Protein AF-A0AA96Z946-F1 (afdb_monomer)

Foldseek 3Di:
DKFWQDKFFDAQLATDDDPHPCRVVQRVVSVLLCQLFDVVLCNFAETMETEMADDEDDDAWAWDAPDLLLRHIYTYGHPNQQDCPDPDLVSLVSNLLRSLLRVLLSQQQHNQFFGRDPDDDDDAPDADADPSHGTDCPGPLRVQCVVQCHDPNVVQLVCLCVPQVPDPVSSLVSLLVSCVVQVLRAPDSQLSSDSSSRLSNLLSCLLPDDQDPDRPGNSSVSVVSCVVPVVSVVRSVSSCVSSVVSND

Solvent-accessible surface area (backbone atoms only — not comparable to full-atom values): 13508 Å² total; per-residue (Å²): 109,79,43,77,74,48,76,36,44,38,54,92,77,36,73,49,77,68,96,56,96,52,43,65,61,53,42,53,54,49,50,51,55,54,62,35,46,64,53,71,59,48,42,65,28,44,38,31,43,32,39,30,34,56,62,74,85,86,68,52,56,43,43,43,69,74,46,68,59,29,60,37,25,32,42,38,37,13,65,66,46,42,33,90,81,54,87,48,59,66,47,21,45,50,24,51,48,50,55,44,32,31,50,28,42,52,72,43,50,25,47,86,19,22,40,65,63,88,78,88,76,72,59,92,94,56,64,46,68,53,96,71,20,35,29,36,83,86,13,64,49,28,50,47,44,68,73,75,32,63,65,74,58,42,54,51,50,54,48,43,58,74,76,37,47,89,42,70,71,53,28,52,55,53,28,46,50,53,25,68,79,37,59,51,57,40,86,45,58,67,27,43,72,35,76,68,42,28,54,17,53,24,46,34,45,39,48,76,46,79,86,67,90,76,60,86,37,54,27,45,45,49,34,53,56,52,72,80,38,69,68,54,49,50,48,32,54,49,32,49,64,58,44,40,88,53,79,109

pLDDT: mean 95.35, std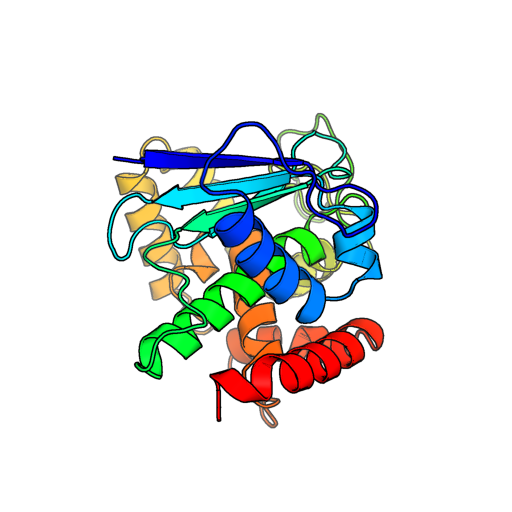 4.89, range [62.0, 98.88]

Radius of gyration: 18.12 Å; Cα contacts (8 Å, |Δi|>4): 392; chains: 1; bounding box: 41×41×50 Å

Nearest PDB structures (foldseek):
  2m5b-assembly1_A  TM=2.442E-01  e=4.520E+00  Homo sapiens

Structure (mmCIF, N/CA/C/O backbone):
data_AF-A0AA96Z946-F1
#
_entry.id   AF-A0AA96Z946-F1
#
loop_
_atom_site.group_PDB
_atom_site.id
_atom_site.type_symbol
_atom_site.label_atom_id
_atom_site.label_alt_id
_atom_site.label_comp_id
_atom_site.label_asym_id
_atom_site.label_entity_id
_atom_site.label_seq_id
_atom_site.pdbx_PDB_ins_code
_atom_site.Cartn_x
_atom_site.Cartn_y
_atom_site.Cartn_z
_atom_site.occupancy
_atom_site.B_iso_or_equiv
_atom_site.auth_seq_id
_atom_site.auth_comp_id
_atom_site.auth_asym_id
_atom_site.auth_atom_id
_atom_site.pdbx_PDB_model_num
ATOM 1 N N . MET A 1 1 ? 18.437 12.722 -2.804 1.00 62.00 1 MET A N 1
ATOM 2 C CA . MET A 1 1 ? 17.820 13.658 -3.785 1.00 62.00 1 MET A CA 1
ATOM 3 C C . MET A 1 1 ? 17.261 12.829 -4.918 1.00 62.00 1 MET A C 1
ATOM 5 O O . MET A 1 1 ? 18.037 12.224 -5.652 1.00 62.00 1 MET A O 1
ATOM 9 N N . ASP A 1 2 ? 15.940 12.822 -5.053 1.00 78.75 2 ASP A N 1
ATOM 10 C CA . ASP A 1 2 ? 15.210 11.994 -6.008 1.00 78.75 2 ASP A CA 1
ATOM 11 C C . ASP A 1 2 ? 15.659 12.242 -7.446 1.00 78.75 2 ASP A C 1
ATOM 13 O O . ASP A 1 2 ? 15.471 13.314 -8.034 1.00 78.75 2 ASP A O 1
ATOM 17 N N . LYS A 1 3 ? 16.215 11.203 -8.059 1.00 90.12 3 LYS A N 1
ATOM 18 C CA . LYS A 1 3 ? 16.582 11.184 -9.464 1.00 90.12 3 LYS A CA 1
ATOM 19 C C . LYS A 1 3 ? 15.580 10.354 -10.246 1.00 90.12 3 LYS A C 1
ATOM 21 O O . LYS A 1 3 ? 15.587 9.125 -10.232 1.00 90.12 3 LYS A O 1
ATOM 26 N N . ARG A 1 4 ? 14.760 11.032 -11.042 1.00 93.81 4 ARG A N 1
ATOM 27 C CA . ARG A 1 4 ? 13.873 10.368 -12.000 1.00 93.81 4 ARG A CA 1
ATOM 28 C C . ARG A 1 4 ? 14.688 9.695 -13.111 1.00 93.81 4 ARG A C 1
ATOM 30 O O . ARG A 1 4 ? 15.412 10.361 -13.848 1.00 93.81 4 ARG A O 1
ATOM 37 N N . VAL A 1 5 ? 14.523 8.383 -13.266 1.00 95.12 5 VAL A N 1
ATOM 38 C CA . VAL A 1 5 ? 15.115 7.583 -14.352 1.00 95.12 5 VAL A CA 1
ATOM 39 C C . VAL A 1 5 ? 14.260 7.680 -15.617 1.00 95.12 5 VAL A C 1
ATOM 41 O O . VAL A 1 5 ? 14.790 7.807 -16.720 1.00 95.12 5 VAL A O 1
ATOM 44 N N . GLY A 1 6 ? 12.933 7.645 -15.478 1.00 97.19 6 GLY A N 1
ATOM 45 C CA . GLY A 1 6 ? 12.019 7.835 -16.601 1.00 97.19 6 GLY A CA 1
ATOM 46 C C . GLY A 1 6 ? 10.554 7.602 -16.250 1.00 97.19 6 GLY A C 1
ATOM 47 O O . GLY A 1 6 ? 10.218 7.216 -15.134 1.00 97.19 6 GLY A O 1
ATOM 48 N N . VAL A 1 7 ? 9.684 7.862 -17.227 1.00 98.00 7 VAL A N 1
ATOM 49 C CA . VAL A 1 7 ? 8.226 7.745 -17.105 1.00 98.00 7 VAL A CA 1
ATOM 50 C C . VAL A 1 7 ? 7.675 7.086 -18.362 1.00 98.00 7 VAL A C 1
ATOM 52 O O . VAL A 1 7 ? 8.000 7.520 -19.468 1.00 98.00 7 VAL A O 1
ATOM 55 N N . TRP A 1 8 ? 6.810 6.088 -18.207 1.00 98.62 8 TRP A N 1
ATOM 56 C CA . TRP A 1 8 ? 6.198 5.360 -19.319 1.00 98.62 8 TRP A CA 1
ATOM 57 C C . TRP A 1 8 ? 4.702 5.197 -19.118 1.00 98.62 8 TRP A C 1
ATOM 59 O O . TRP A 1 8 ? 4.230 5.024 -17.996 1.00 98.62 8 TRP A O 1
ATOM 69 N N . GLN A 1 9 ? 3.955 5.251 -20.218 1.00 98.56 9 GLN A N 1
ATOM 70 C CA . GLN A 1 9 ? 2.517 5.000 -20.205 1.00 98.56 9 GLN A CA 1
ATOM 71 C C . GLN A 1 9 ? 2.251 3.497 -20.242 1.00 98.56 9 GLN A C 1
ATOM 73 O O . GLN A 1 9 ? 2.961 2.759 -20.921 1.00 98.56 9 GLN A O 1
ATOM 78 N N . ILE A 1 10 ? 1.195 3.073 -19.558 1.00 98.44 10 ILE A N 1
ATOM 79 C CA . ILE A 1 10 ? 0.652 1.720 -19.612 1.00 98.44 10 ILE A CA 1
ATOM 80 C C . ILE A 1 10 ? -0.699 1.772 -20.325 1.00 98.44 10 ILE A C 1
ATOM 82 O O . ILE A 1 10 ? -1.581 2.554 -19.954 1.00 98.44 10 ILE A O 1
ATOM 86 N N . ARG A 1 11 ? -0.883 0.924 -21.337 1.00 97.00 11 ARG A N 1
ATOM 87 C CA . ARG A 1 11 ? -2.140 0.778 -22.075 1.00 97.00 11 ARG A CA 1
ATOM 88 C C . ARG A 1 11 ? -2.438 -0.701 -22.273 1.00 97.00 11 ARG A C 1
ATOM 90 O O . ARG A 1 11 ? -1.593 -1.431 -22.765 1.00 97.00 11 ARG A O 1
ATOM 97 N N . ASN A 1 12 ? -3.645 -1.127 -21.901 1.00 93.25 12 ASN A N 1
ATOM 98 C CA . ASN A 1 12 ? -4.111 -2.511 -22.064 1.00 93.25 12 ASN A CA 1
ATOM 99 C C . ASN A 1 12 ? -3.149 -3.567 -21.479 1.00 93.25 12 ASN A C 1
ATOM 101 O O . ASN A 1 12 ? -2.949 -4.616 -22.076 1.00 93.25 12 ASN A O 1
ATOM 105 N N . GLY A 1 13 ? -2.537 -3.278 -20.325 1.00 94.25 13 GLY A N 1
ATOM 106 C CA . GLY A 1 13 ? -1.589 -4.195 -19.683 1.00 94.25 13 GLY A CA 1
ATOM 107 C C . GLY A 1 13 ? -0.166 -4.145 -20.251 1.00 94.25 13 GLY A C 1
ATOM 108 O O . GLY A 1 13 ? 0.705 -4.854 -19.758 1.00 94.25 13 GLY A O 1
ATOM 109 N N . GLU A 1 14 ? 0.111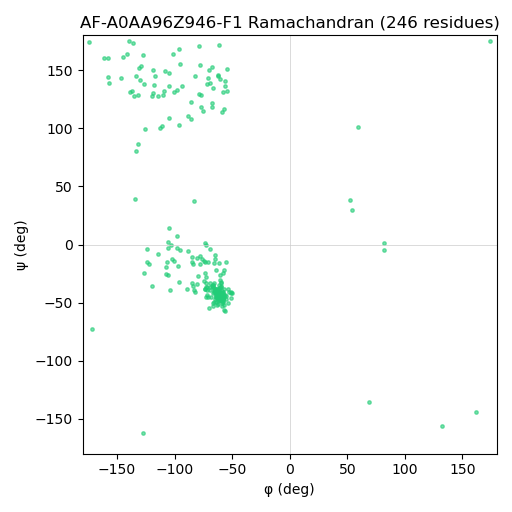 -3.284 -21.232 1.00 97.44 14 GLU A N 1
ATOM 110 C CA . GLU A 1 14 ? 1.420 -3.178 -21.879 1.00 97.44 14 GLU A CA 1
ATOM 111 C C . GLU A 1 14 ? 2.064 -1.808 -21.671 1.00 97.44 14 GLU A C 1
ATOM 113 O O . GLU A 1 14 ? 1.395 -0.772 -21.651 1.00 97.44 14 GLU A O 1
ATOM 118 N N . LEU A 1 15 ? 3.391 -1.806 -21.546 1.00 98.31 15 LEU A N 1
ATOM 119 C CA . LEU A 1 15 ? 4.183 -0.586 -21.490 1.00 98.31 15 LEU A CA 1
ATOM 120 C C . LEU A 1 15 ? 4.386 -0.009 -22.893 1.00 98.31 15 LEU A C 1
ATOM 122 O O . LEU A 1 15 ? 4.870 -0.685 -23.800 1.00 98.31 15 LEU A O 1
ATOM 126 N N . ILE A 1 16 ? 4.092 1.279 -23.052 1.00 98.38 16 ILE A N 1
ATOM 127 C CA . ILE A 1 16 ? 4.323 2.018 -24.292 1.00 98.38 16 ILE A CA 1
ATOM 128 C C . ILE A 1 16 ? 5.741 2.589 -24.282 1.00 98.38 16 ILE A C 1
ATOM 130 O O . ILE A 1 16 ? 6.058 3.506 -23.516 1.00 98.38 16 ILE A O 1
ATOM 134 N N . LYS A 1 17 ? 6.600 2.038 -25.148 1.00 97.50 17 LYS A N 1
ATOM 135 C CA . LYS A 1 17 ? 7.978 2.512 -25.334 1.00 97.50 17 LYS A CA 1
ATOM 136 C C . LYS A 1 17 ? 7.984 3.971 -25.800 1.00 97.50 17 LYS A C 1
ATOM 138 O O . LYS A 1 17 ? 7.152 4.386 -26.603 1.00 97.50 17 LYS A O 1
ATOM 143 N N . ASN A 1 18 ? 8.945 4.746 -25.307 1.00 97.06 18 ASN A N 1
ATOM 144 C CA . ASN A 1 18 ? 9.165 6.135 -25.713 1.00 97.06 18 ASN A CA 1
ATOM 145 C C . ASN A 1 18 ? 10.635 6.346 -26.123 1.00 97.06 18 ASN A C 1
ATOM 147 O O . ASN A 1 18 ? 11.348 5.384 -26.399 1.00 97.06 18 ASN A O 1
ATOM 151 N N . ARG A 1 19 ? 11.109 7.596 -26.182 1.00 96.50 19 ARG A N 1
ATOM 152 C CA . ARG A 1 19 ? 12.492 7.918 -26.585 1.00 96.50 19 ARG A CA 1
ATOM 153 C C . ARG A 1 19 ? 13.562 7.566 -25.532 1.00 96.50 19 ARG A C 1
ATOM 155 O O . ARG A 1 19 ? 14.738 7.805 -25.774 1.00 96.50 19 ARG A O 1
ATOM 162 N N . SER A 1 20 ? 13.183 7.029 -24.370 1.00 95.94 20 SER A N 1
ATOM 163 C CA . SER A 1 20 ? 14.117 6.666 -23.301 1.00 95.94 20 SER A CA 1
ATOM 164 C C . SER A 1 20 ? 14.952 5.434 -23.655 1.00 95.94 20 SER A C 1
ATOM 166 O O . SER A 1 20 ? 14.429 4.412 -24.095 1.00 95.94 20 SER A O 1
ATOM 168 N N . ASN A 1 21 ? 16.247 5.474 -23.341 1.00 96.38 21 ASN A N 1
ATOM 169 C CA . ASN A 1 21 ? 17.130 4.304 -23.410 1.00 96.38 21 ASN A CA 1
ATOM 170 C C . ASN A 1 21 ? 16.893 3.292 -22.267 1.00 96.38 21 ASN A C 1
ATOM 172 O O . ASN A 1 21 ? 17.583 2.278 -22.193 1.00 96.38 21 ASN A O 1
ATOM 176 N N . LYS A 1 22 ? 15.934 3.552 -21.368 1.00 97.75 22 LYS A N 1
ATOM 177 C CA . LYS A 1 22 ? 15.546 2.665 -20.257 1.00 97.75 22 LYS A CA 1
ATOM 178 C C . LYS A 1 22 ? 14.222 1.931 -20.494 1.00 97.75 22 LYS A C 1
ATOM 180 O O . LYS A 1 22 ? 13.683 1.355 -19.557 1.00 97.75 22 LYS A O 1
ATOM 185 N N . ASN A 1 23 ? 13.711 1.923 -21.730 1.00 97.88 23 ASN A N 1
ATOM 186 C CA . ASN A 1 23 ? 12.465 1.231 -22.088 1.00 97.88 23 ASN A CA 1
ATOM 187 C C . ASN A 1 23 ? 12.437 -0.235 -21.631 1.00 97.88 23 ASN A C 1
ATOM 189 O O . ASN A 1 23 ? 11.434 -0.674 -21.079 1.00 97.88 23 ASN A O 1
ATOM 193 N N . ASP A 1 24 ? 13.517 -0.987 -21.852 1.00 97.75 24 ASP A N 1
ATOM 194 C CA . ASP A 1 24 ? 13.536 -2.413 -21.508 1.00 97.75 24 ASP A CA 1
ATOM 195 C C . ASP A 1 24 ? 13.596 -2.631 -19.992 1.00 97.75 24 ASP A C 1
ATOM 197 O O . ASP A 1 24 ? 12.883 -3.484 -19.476 1.00 97.75 24 ASP A O 1
ATOM 201 N N . LEU A 1 25 ? 14.330 -1.785 -19.258 1.00 97.12 25 LEU A N 1
ATOM 202 C CA . LEU A 1 25 ? 14.334 -1.807 -17.792 1.00 97.12 25 LEU A CA 1
ATOM 203 C C . LEU A 1 25 ? 12.933 -1.538 -17.223 1.00 97.12 25 LEU A C 1
ATOM 205 O O . LEU A 1 25 ? 12.458 -2.280 -16.370 1.00 97.12 25 LEU A O 1
ATOM 209 N N . ALA A 1 26 ? 12.251 -0.501 -17.713 1.00 97.94 26 ALA A N 1
ATOM 210 C CA . ALA A 1 26 ? 10.888 -0.188 -17.288 1.00 97.94 26 ALA A CA 1
ATOM 211 C C . ALA A 1 26 ? 9.906 -1.311 -17.628 1.00 97.94 26 ALA A C 1
ATOM 213 O O . ALA A 1 26 ? 9.029 -1.636 -16.829 1.00 97.94 26 ALA A O 1
ATOM 214 N N . ASN A 1 27 ? 10.072 -1.930 -18.797 1.00 98.12 27 ASN A N 1
ATOM 215 C CA . ASN A 1 27 ? 9.245 -3.050 -19.220 1.00 98.12 27 ASN A CA 1
ATOM 216 C C . ASN A 1 27 ? 9.478 -4.299 -18.361 1.00 98.12 27 ASN A C 1
ATOM 218 O O . ASN A 1 27 ? 8.518 -5.008 -18.084 1.00 98.12 27 ASN A O 1
ATOM 222 N N . ASP A 1 28 ? 10.706 -4.552 -17.905 1.00 97.19 28 ASP A N 1
ATOM 223 C CA . ASP A 1 28 ? 11.009 -5.651 -16.982 1.00 97.19 28 ASP A CA 1
ATOM 224 C C . ASP A 1 28 ? 10.270 -5.474 -15.646 1.00 97.19 28 ASP A C 1
ATOM 226 O O . ASP A 1 28 ? 9.585 -6.396 -15.199 1.00 97.19 28 ASP A O 1
ATOM 230 N N . TYR A 1 29 ? 10.339 -4.281 -15.042 1.00 98.06 29 TYR A N 1
ATOM 231 C CA . TYR A 1 29 ? 9.595 -3.978 -13.812 1.00 98.06 29 TYR A CA 1
ATOM 232 C C . TYR A 1 29 ? 8.086 -4.087 -14.012 1.00 98.06 29 TYR A C 1
ATOM 234 O O . TYR A 1 29 ? 7.403 -4.736 -13.219 1.00 98.06 29 TYR A O 1
ATOM 242 N N . TRP A 1 30 ? 7.563 -3.490 -15.088 1.00 98.31 30 TRP A N 1
ATOM 243 C CA . TRP A 1 30 ? 6.135 -3.539 -15.380 1.00 98.31 30 TRP A CA 1
ATOM 244 C C . TRP A 1 30 ? 5.648 -4.973 -15.591 1.00 98.31 30 TRP A C 1
ATOM 246 O O . TRP A 1 30 ? 4.646 -5.363 -15.000 1.00 98.31 30 TRP A O 1
ATOM 256 N N . LYS A 1 31 ? 6.358 -5.781 -16.387 1.00 98.00 31 LYS A N 1
ATOM 257 C CA . LYS A 1 31 ? 5.980 -7.176 -16.640 1.00 98.00 31 LYS A CA 1
ATOM 258 C C . LYS A 1 31 ? 5.972 -8.005 -15.367 1.00 98.00 31 LYS A C 1
ATOM 260 O O . LYS A 1 31 ? 5.066 -8.816 -15.198 1.00 98.00 31 LYS A O 1
ATOM 265 N N . GLU A 1 32 ? 6.944 -7.818 -14.476 1.00 97.75 32 GLU A N 1
ATOM 266 C CA . GLU A 1 32 ? 6.952 -8.546 -13.207 1.00 97.75 32 GLU A CA 1
ATOM 267 C C . GLU A 1 32 ? 5.813 -8.097 -12.288 1.00 97.75 32 GLU A C 1
ATOM 269 O O . GLU A 1 32 ? 5.075 -8.950 -11.799 1.00 97.75 32 GLU A O 1
ATOM 274 N N . PHE A 1 33 ? 5.575 -6.791 -12.134 1.00 98.44 33 PHE A N 1
ATOM 275 C CA . PHE A 1 33 ? 4.431 -6.287 -11.367 1.00 98.44 33 PHE A CA 1
ATOM 276 C C . PHE A 1 33 ? 3.098 -6.806 -11.939 1.00 98.44 33 PHE A C 1
ATOM 278 O O . PHE A 1 33 ? 2.284 -7.395 -11.227 1.00 98.44 33 PHE A O 1
ATOM 285 N N . TYR A 1 34 ? 2.901 -6.675 -13.253 1.00 98.38 34 TYR A N 1
ATOM 286 C CA . TYR A 1 34 ? 1.704 -7.126 -13.964 1.00 98.38 34 TYR A CA 1
ATOM 287 C C . TYR A 1 34 ? 1.472 -8.638 -13.863 1.00 98.38 34 TYR A C 1
ATOM 289 O O . TYR A 1 34 ? 0.331 -9.092 -13.805 1.00 98.38 34 TYR A O 1
ATOM 297 N N . ARG A 1 35 ? 2.549 -9.431 -13.833 1.00 97.88 35 ARG A N 1
ATOM 298 C CA . ARG A 1 35 ? 2.488 -10.884 -13.647 1.00 97.88 35 ARG A CA 1
ATOM 299 C C . ARG A 1 35 ? 2.148 -11.261 -12.209 1.00 97.88 35 ARG A C 1
ATOM 301 O O . ARG A 1 35 ? 1.455 -12.251 -12.006 1.00 97.88 35 ARG A O 1
ATOM 308 N N . ILE A 1 36 ? 2.674 -10.542 -11.217 1.00 98.50 36 ILE A N 1
ATOM 309 C CA . ILE A 1 36 ? 2.495 -10.873 -9.797 1.00 98.50 36 ILE A CA 1
ATOM 310 C C . ILE A 1 36 ? 1.061 -10.591 -9.338 1.00 98.50 36 ILE A C 1
ATOM 312 O O . ILE A 1 36 ? 0.481 -11.434 -8.647 1.00 98.50 36 ILE A O 1
ATOM 316 N N . PHE A 1 37 ? 0.488 -9.456 -9.744 1.00 98.69 37 PHE A N 1
ATOM 317 C CA . PHE A 1 37 ? -0.784 -8.940 -9.229 1.00 98.69 37 PHE A CA 1
ATOM 318 C C . PHE A 1 37 ? -1.987 -9.182 -10.158 1.00 98.69 37 PHE A C 1
ATOM 320 O O . PHE A 1 37 ? -1.808 -9.493 -11.335 1.00 98.69 37 PHE A O 1
ATOM 327 N N . PRO A 1 38 ? -3.234 -9.050 -9.656 1.00 98.19 38 PRO A N 1
ATOM 328 C CA . PRO A 1 38 ? -4.439 -9.310 -10.441 1.00 98.19 38 PRO A CA 1
ATOM 329 C C . PRO A 1 38 ? -4.518 -8.415 -11.676 1.00 98.19 38 PRO A C 1
ATOM 331 O O . PRO A 1 38 ? -4.686 -7.198 -11.569 1.00 98.19 38 PRO A O 1
ATOM 334 N N . GLN A 1 39 ? -4.434 -9.034 -12.854 1.00 97.56 39 GLN A N 1
ATOM 335 C CA . GLN A 1 39 ? -4.414 -8.328 -14.137 1.00 97.56 39 GLN A CA 1
ATOM 336 C C . GLN A 1 39 ? -5.673 -7.495 -14.374 1.00 97.56 39 GLN A C 1
ATOM 338 O O . GLN A 1 39 ? -5.593 -6.448 -15.014 1.00 97.56 39 GLN A O 1
ATOM 343 N N . GLU A 1 40 ? -6.820 -7.915 -13.830 1.00 96.56 40 GLU A N 1
ATOM 344 C CA . GLU A 1 40 ? -8.053 -7.128 -13.865 1.00 96.56 40 GLU A CA 1
ATOM 345 C C . GLU A 1 40 ? -7.836 -5.746 -13.233 1.00 96.56 40 GLU A C 1
ATOM 347 O O . GLU A 1 40 ? -8.101 -4.730 -13.870 1.00 96.56 40 GLU A O 1
ATOM 352 N N . LEU A 1 41 ? -7.290 -5.689 -12.014 1.00 97.69 41 LEU A N 1
ATOM 353 C CA . LEU A 1 41 ? -7.068 -4.433 -11.296 1.00 97.69 41 LEU A CA 1
ATOM 354 C C . LEU A 1 41 ? -5.934 -3.617 -11.920 1.00 97.69 41 LEU A C 1
ATOM 356 O O . LEU A 1 41 ? -6.096 -2.417 -12.152 1.00 97.69 41 LEU A O 1
ATOM 360 N N . THR A 1 42 ? -4.806 -4.253 -12.243 1.00 97.88 42 THR A N 1
ATOM 361 C CA . THR A 1 42 ? -3.649 -3.539 -12.797 1.00 97.88 42 THR A CA 1
ATOM 362 C C . THR A 1 42 ? -3.948 -2.972 -14.186 1.00 97.88 42 THR A C 1
ATOM 364 O O . THR A 1 42 ? -3.668 -1.800 -14.430 1.00 97.88 42 THR A O 1
ATOM 367 N N . THR A 1 43 ? -4.624 -3.724 -15.065 1.00 97.62 43 THR A N 1
ATOM 368 C CA . THR A 1 43 ? -5.082 -3.225 -16.378 1.00 97.62 43 THR A CA 1
ATOM 369 C C . THR A 1 43 ? -6.128 -2.127 -16.217 1.00 97.62 43 THR A C 1
ATOM 371 O O . THR A 1 43 ? -6.106 -1.118 -16.930 1.00 97.62 43 THR A O 1
ATOM 374 N N . ARG A 1 44 ? -7.058 -2.289 -15.271 1.00 97.50 44 ARG A N 1
ATOM 375 C CA . ARG A 1 44 ? -8.154 -1.340 -15.072 1.00 97.50 44 ARG A CA 1
ATOM 376 C C . ARG A 1 44 ? -7.689 -0.002 -14.525 1.00 97.50 44 ARG A C 1
ATOM 378 O O . ARG A 1 44 ? -8.285 0.998 -14.917 1.00 97.50 44 ARG A O 1
ATOM 385 N N . PHE A 1 45 ? -6.652 0.048 -13.693 1.00 98.19 45 PHE A N 1
ATOM 386 C CA . PHE A 1 45 ? -6.306 1.267 -12.956 1.00 98.19 45 PHE A CA 1
ATOM 387 C C . PHE A 1 45 ? -4.914 1.826 -13.236 1.00 98.19 45 PHE A C 1
ATOM 389 O O . PHE A 1 45 ? -4.770 3.048 -13.283 1.00 98.19 45 PHE A O 1
ATOM 396 N N . VAL A 1 46 ? -3.896 0.997 -13.467 1.00 98.50 46 VAL A N 1
ATOM 397 C CA . VAL A 1 46 ? -2.530 1.504 -13.656 1.00 98.50 46 VAL A CA 1
ATOM 398 C C . VAL A 1 46 ? -2.391 2.093 -15.059 1.00 98.50 46 VAL A C 1
ATOM 400 O O . VAL A 1 46 ? -2.783 1.489 -16.061 1.00 98.50 46 VAL A O 1
ATOM 403 N N . ARG A 1 47 ? -1.894 3.327 -15.136 1.00 98.50 47 ARG A N 1
ATOM 404 C CA . ARG A 1 47 ? -1.718 4.083 -16.389 1.00 98.50 47 ARG A CA 1
ATOM 405 C C . ARG A 1 47 ? -0.292 4.517 -16.630 1.00 98.50 47 ARG A C 1
ATOM 407 O O . ARG A 1 47 ? 0.043 4.882 -17.752 1.00 98.50 47 ARG A O 1
ATOM 414 N N . ARG A 1 48 ? 0.543 4.497 -15.599 1.00 98.00 48 ARG A N 1
ATOM 415 C CA . ARG A 1 48 ? 1.905 5.000 -15.677 1.00 98.00 48 ARG A CA 1
ATOM 416 C C . ARG A 1 48 ? 2.810 4.174 -14.784 1.00 98.00 48 ARG A C 1
ATOM 418 O O . ARG A 1 48 ? 2.394 3.783 -13.696 1.00 98.00 48 ARG A O 1
ATOM 425 N N . ILE A 1 49 ? 4.031 3.953 -15.246 1.00 98.44 49 ILE A N 1
ATOM 426 C CA . ILE A 1 49 ? 5.137 3.524 -14.397 1.00 98.44 49 ILE A CA 1
ATOM 427 C C . ILE A 1 49 ? 6.223 4.598 -14.418 1.00 98.44 49 ILE A C 1
ATOM 429 O O . ILE A 1 49 ? 6.531 5.166 -15.473 1.00 98.44 49 ILE A O 1
ATOM 433 N N . VAL A 1 50 ? 6.781 4.888 -13.252 1.00 98.00 50 VAL A N 1
ATOM 434 C CA . VAL A 1 50 ? 7.933 5.762 -13.057 1.00 98.00 50 VAL A CA 1
ATOM 435 C C . VAL A 1 50 ? 9.037 4.942 -12.435 1.00 98.00 50 VAL A C 1
ATOM 437 O O . VAL A 1 50 ? 8.830 4.257 -11.440 1.00 98.00 50 VAL A O 1
ATOM 440 N N . LEU A 1 51 ? 10.218 5.037 -13.031 1.00 97.44 51 LEU A N 1
ATOM 441 C CA . LEU A 1 51 ? 11.433 4.572 -12.390 1.00 97.44 51 LEU A CA 1
ATOM 442 C C . LEU A 1 51 ? 12.151 5.792 -11.829 1.00 97.44 51 LEU A C 1
ATOM 444 O O . LEU A 1 51 ? 12.336 6.793 -12.536 1.00 97.44 51 LEU A O 1
ATOM 448 N N . MET A 1 52 ? 12.548 5.707 -10.574 1.00 95.38 52 MET A N 1
ATOM 449 C CA . MET A 1 52 ? 13.287 6.742 -9.865 1.00 95.38 52 MET A CA 1
ATOM 450 C C . MET A 1 52 ? 14.364 6.093 -8.996 1.00 95.38 52 MET A C 1
ATOM 452 O O . MET A 1 52 ? 14.518 4.871 -9.017 1.00 95.38 52 MET A O 1
ATOM 456 N N . THR A 1 53 ? 15.182 6.918 -8.357 1.00 93.44 53 THR A N 1
ATOM 457 C CA . THR A 1 53 ? 16.004 6.493 -7.230 1.00 93.44 53 THR A CA 1
ATOM 458 C C . THR A 1 53 ? 16.373 7.687 -6.364 1.00 93.44 53 THR A C 1
ATOM 460 O O . THR A 1 53 ? 16.688 8.744 -6.920 1.00 93.44 53 THR A O 1
ATOM 463 N N . ASP A 1 54 ? 16.351 7.553 -5.048 1.00 89.19 54 ASP A N 1
ATOM 464 C CA . ASP A 1 54 ? 16.866 8.559 -4.106 1.00 89.19 54 ASP A CA 1
ATOM 465 C C . ASP A 1 54 ? 18.178 8.131 -3.428 1.00 89.19 54 ASP A C 1
ATOM 467 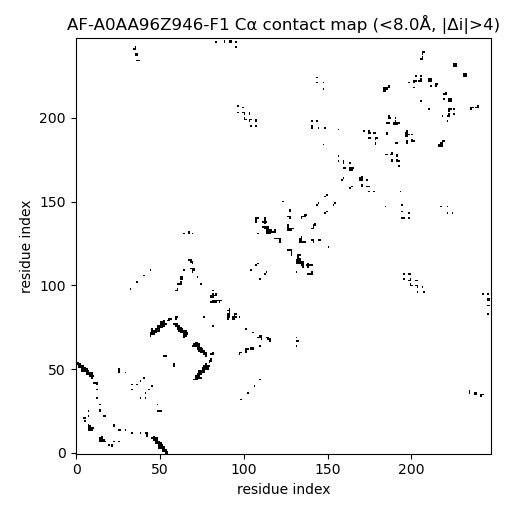O O . ASP A 1 54 ? 18.964 8.992 -3.021 1.00 89.19 54 ASP A O 1
ATOM 471 N N . GLY A 1 55 ? 18.477 6.834 -3.426 1.00 87.69 55 GLY A N 1
ATOM 472 C CA . GLY A 1 55 ? 19.608 6.265 -2.717 1.00 87.69 55 GLY A CA 1
ATOM 473 C C . GLY A 1 55 ? 19.438 4.764 -2.533 1.00 87.69 55 GLY A C 1
ATOM 474 O O . GLY A 1 55 ? 18.993 4.069 -3.439 1.00 87.69 55 GLY A O 1
ATOM 475 N N . VAL A 1 56 ? 19.902 4.257 -1.396 1.00 83.19 56 VAL A N 1
ATOM 476 C CA . VAL A 1 56 ? 19.536 2.931 -0.891 1.00 83.19 56 VAL A CA 1
ATOM 477 C C . VAL A 1 56 ? 18.768 3.194 0.387 1.00 83.19 56 VAL A C 1
ATOM 479 O O . VAL A 1 56 ? 19.322 3.872 1.248 1.00 83.19 56 VAL A O 1
ATOM 482 N N . ASP A 1 57 ? 17.577 2.613 0.491 1.00 72.38 57 ASP A N 1
ATOM 483 C CA . ASP A 1 57 ? 16.676 2.698 1.635 1.00 72.38 57 ASP A CA 1
ATOM 484 C C . ASP A 1 57 ? 16.256 4.155 1.966 1.00 72.38 57 ASP A C 1
ATOM 486 O O . ASP A 1 57 ? 16.999 4.898 2.586 1.00 72.38 57 ASP A O 1
ATOM 490 N N . GLU A 1 58 ? 15.051 4.565 1.562 1.00 77.06 58 GLU A N 1
ATOM 491 C CA . GLU A 1 58 ? 14.330 5.784 2.000 1.00 77.06 58 GLU A CA 1
ATOM 492 C C . GLU A 1 58 ? 12.911 5.690 1.415 1.00 77.06 58 GLU A C 1
ATOM 494 O O . GLU A 1 58 ? 11.967 5.299 2.107 1.00 77.06 58 GLU A O 1
ATOM 499 N N . LYS A 1 59 ? 12.778 5.887 0.096 1.00 82.69 59 LYS A N 1
ATOM 500 C CA . LYS A 1 59 ? 11.545 5.647 -0.659 1.00 82.69 59 LYS A CA 1
ATOM 501 C C . LYS A 1 59 ? 11.708 4.473 -1.621 1.00 82.69 59 LYS A C 1
ATOM 503 O O . LYS A 1 59 ? 12.178 4.612 -2.741 1.00 82.69 59 LYS A O 1
ATOM 508 N N . THR A 1 60 ? 11.197 3.308 -1.232 1.00 86.75 60 THR A N 1
ATOM 509 C CA . THR A 1 60 ? 11.368 2.079 -2.036 1.00 86.75 60 THR A CA 1
ATOM 510 C C . THR A 1 60 ? 10.399 1.975 -3.228 1.00 86.75 60 THR A C 1
ATOM 512 O O . THR A 1 60 ? 10.693 1.334 -4.245 1.00 86.75 60 THR A O 1
ATOM 515 N N . GLY A 1 61 ? 9.231 2.609 -3.133 1.00 92.06 61 GLY A N 1
ATOM 516 C CA . GLY A 1 61 ? 8.169 2.565 -4.132 1.00 92.06 61 GLY A CA 1
ATOM 517 C C . GLY A 1 61 ? 7.027 3.515 -3.783 1.00 92.06 61 GLY A C 1
ATOM 518 O O . GLY A 1 61 ? 7.058 4.186 -2.757 1.00 92.06 61 GLY A O 1
ATOM 519 N N . ALA A 1 62 ? 6.066 3.631 -4.695 1.00 94.06 62 ALA A N 1
ATOM 520 C CA . ALA A 1 62 ? 4.777 4.263 -4.428 1.00 94.06 62 ALA A CA 1
ATOM 521 C C . ALA A 1 62 ? 3.738 3.762 -5.442 1.00 94.06 62 ALA A C 1
ATOM 523 O O . ALA A 1 62 ? 4.046 3.616 -6.625 1.00 94.06 62 ALA A O 1
ATOM 524 N N . LEU A 1 63 ? 2.483 3.572 -5.057 1.00 95.00 63 LEU A N 1
ATOM 525 C CA . LEU A 1 63 ? 1.376 3.391 -5.995 1.00 95.00 63 LEU A CA 1
ATOM 526 C C . LEU A 1 63 ? 0.291 4.403 -5.672 1.00 95.00 63 LEU A C 1
ATOM 528 O O . LEU A 1 63 ? -0.507 4.204 -4.769 1.00 95.00 63 LEU A O 1
ATOM 532 N N . VAL A 1 64 ? 0.268 5.490 -6.444 1.00 94.81 64 VAL A N 1
ATOM 533 C CA . VAL A 1 64 ? -0.500 6.701 -6.123 1.00 94.81 64 VAL A CA 1
ATOM 534 C C . VAL A 1 64 ? -1.548 7.024 -7.179 1.00 94.81 64 VAL A C 1
ATOM 536 O O . VAL A 1 64 ? -1.382 6.741 -8.374 1.00 94.81 64 VAL A O 1
ATOM 539 N N . SER A 1 65 ? -2.632 7.658 -6.742 1.00 95.12 65 SER A N 1
ATOM 540 C CA . SER A 1 65 ? -3.684 8.137 -7.630 1.00 95.12 65 SER A CA 1
ATOM 541 C C . SER A 1 65 ? -3.204 9.317 -8.487 1.00 95.12 65 SER A C 1
ATOM 543 O O . SER A 1 65 ? -2.516 10.224 -8.028 1.00 95.12 65 SER A O 1
ATOM 545 N N . LEU A 1 66 ? -3.582 9.324 -9.766 1.00 96.44 66 LEU A N 1
ATOM 546 C CA . LEU A 1 66 ? -3.300 10.403 -10.720 1.00 96.44 66 LEU A CA 1
ATOM 547 C C . LEU A 1 66 ? -4.453 11.408 -10.837 1.00 96.44 66 LEU A C 1
ATOM 549 O O . LEU A 1 66 ? -4.353 12.362 -11.610 1.00 96.44 66 LEU A O 1
ATOM 553 N N . ASN A 1 67 ? -5.585 11.164 -10.172 1.00 96.56 67 ASN A N 1
ATOM 554 C CA . ASN A 1 67 ? -6.730 12.066 -10.189 1.00 96.56 67 ASN A CA 1
ATOM 555 C C . ASN A 1 67 ? -7.644 11.868 -8.977 1.00 96.56 67 ASN A C 1
ATOM 557 O O . ASN A 1 67 ? -7.706 10.796 -8.396 1.00 96.56 67 ASN A O 1
ATOM 561 N N . SER A 1 68 ? -8.465 12.871 -8.676 1.00 93.81 68 SER A N 1
ATOM 562 C CA . SER A 1 68 ? -9.418 12.823 -7.559 1.00 93.81 68 SER A CA 1
ATOM 563 C C . SER A 1 68 ? -10.525 11.768 -7.688 1.00 93.81 68 SER A C 1
ATOM 565 O O . SER A 1 68 ? -11.277 11.559 -6.744 1.00 93.81 68 SER A O 1
ATOM 567 N N . ARG A 1 69 ? -10.673 11.110 -8.849 1.00 96.19 69 ARG A N 1
ATOM 568 C CA . ARG A 1 69 ? -11.628 10.004 -9.047 1.00 96.19 69 ARG A CA 1
ATOM 569 C C . ARG A 1 69 ? -11.044 8.640 -8.704 1.00 96.19 69 ARG A C 1
ATOM 571 O O . ARG A 1 69 ? -11.776 7.656 -8.787 1.00 96.19 69 ARG A O 1
ATOM 578 N N . ASN A 1 70 ? -9.752 8.561 -8.388 1.00 97.00 70 ASN A N 1
ATOM 579 C CA . ASN A 1 70 ? -9.048 7.323 -8.056 1.00 97.00 70 ASN A CA 1
ATOM 580 C C . ASN A 1 70 ? -9.203 6.237 -9.135 1.00 97.00 70 ASN A C 1
ATOM 582 O O . ASN A 1 70 ? -9.182 5.036 -8.852 1.00 97.00 70 ASN A O 1
ATOM 586 N N . ASP A 1 71 ? -9.375 6.656 -10.397 1.00 97.75 71 ASP A N 1
ATOM 587 C CA . ASP A 1 71 ? -9.609 5.778 -11.552 1.00 97.75 71 ASP A CA 1
ATOM 588 C C . ASP A 1 71 ? -8.386 5.626 -12.475 1.00 97.75 71 ASP A C 1
ATOM 590 O O . ASP A 1 71 ? -8.422 4.841 -13.427 1.00 97.75 71 ASP A O 1
ATOM 594 N N . LYS A 1 72 ? -7.293 6.338 -12.177 1.00 98.25 72 LYS A N 1
ATOM 595 C CA . LYS A 1 72 ? -5.994 6.239 -12.854 1.00 98.25 72 LYS A CA 1
ATOM 596 C C . LYS A 1 72 ? -4.889 6.297 -11.811 1.00 98.25 72 LYS A C 1
ATOM 598 O O . LYS A 1 72 ? -4.893 7.209 -10.998 1.00 98.25 72 LYS A O 1
ATOM 603 N N . TRP A 1 73 ? -3.947 5.369 -11.883 1.00 98.38 73 TRP A N 1
ATOM 604 C CA . TRP A 1 73 ? -2.882 5.206 -10.897 1.00 98.38 73 TRP A CA 1
ATOM 605 C C . TRP A 1 73 ? -1.511 5.152 -11.564 1.00 98.38 73 TRP A C 1
ATOM 607 O O . TRP A 1 73 ? -1.380 4.765 -12.734 1.00 98.38 73 TRP A O 1
ATOM 617 N N . GLN A 1 74 ? -0.491 5.540 -10.811 1.00 98.38 74 GLN A N 1
ATOM 618 C CA . GLN A 1 74 ? 0.908 5.454 -11.192 1.00 98.38 74 GLN A CA 1
ATOM 619 C C . GLN A 1 74 ? 1.660 4.576 -10.207 1.00 98.38 74 GLN A C 1
ATOM 621 O O . GLN A 1 74 ? 1.664 4.875 -9.020 1.00 98.38 74 GLN A O 1
ATOM 626 N N . LEU A 1 75 ? 2.373 3.588 -10.741 1.00 98.44 75 LEU A N 1
ATOM 627 C CA . LEU A 1 75 ? 3.394 2.852 -10.010 1.00 98.44 75 LEU A CA 1
ATOM 628 C C . LEU A 1 75 ? 4.732 3.596 -10.105 1.00 98.44 75 LEU A C 1
ATOM 630 O O . LEU A 1 75 ? 5.226 3.830 -11.205 1.00 98.44 75 LEU A O 1
ATOM 634 N N . GLU A 1 76 ? 5.324 3.957 -8.983 1.00 97.69 76 GLU A N 1
ATOM 635 C CA . GLU A 1 76 ? 6.706 4.406 -8.853 1.00 97.69 76 GLU A CA 1
ATOM 636 C C . GLU A 1 76 ? 7.534 3.283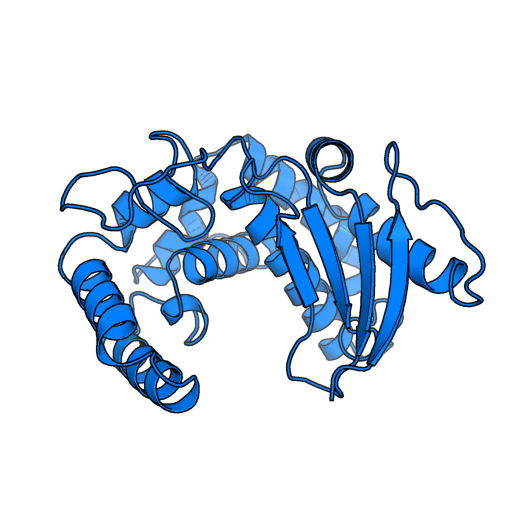 -8.225 1.00 97.69 76 GLU A C 1
ATOM 638 O O . GLU A 1 76 ? 7.088 2.625 -7.288 1.00 97.69 76 GLU A O 1
ATOM 643 N N . ILE A 1 77 ? 8.729 3.046 -8.759 1.00 97.38 77 ILE A N 1
ATOM 644 C CA . ILE A 1 77 ? 9.671 2.048 -8.248 1.00 97.38 77 ILE A CA 1
ATOM 645 C C . ILE A 1 77 ? 11.045 2.696 -8.120 1.00 97.38 77 ILE A C 1
ATOM 647 O O . ILE A 1 77 ? 11.551 3.248 -9.110 1.00 97.38 77 ILE A O 1
ATOM 651 N N . ASP A 1 78 ? 11.661 2.564 -6.945 1.00 96.50 78 ASP A N 1
ATOM 652 C CA . ASP A 1 78 ? 13.089 2.814 -6.798 1.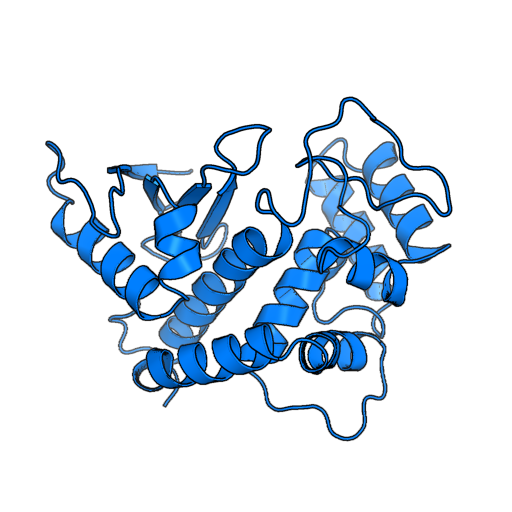00 96.50 78 ASP A CA 1
ATOM 653 C C . ASP A 1 78 ? 13.878 1.618 -7.352 1.00 96.50 78 ASP A C 1
ATOM 655 O O . ASP A 1 78 ? 13.756 0.472 -6.909 1.00 96.50 78 ASP A O 1
ATOM 659 N N . VAL A 1 79 ? 14.690 1.883 -8.376 1.00 95.00 79 VAL A N 1
ATOM 660 C CA . VAL A 1 79 ? 15.487 0.856 -9.064 1.00 95.00 79 VAL A CA 1
ATOM 661 C C . VAL A 1 79 ? 16.694 0.363 -8.261 1.00 95.00 79 VAL A C 1
ATOM 663 O O . VAL A 1 79 ? 17.305 -0.641 -8.637 1.00 95.00 79 VAL A O 1
ATOM 666 N N . LYS A 1 80 ? 17.090 1.075 -7.205 1.00 93.00 80 LYS A N 1
ATOM 667 C CA . LYS A 1 80 ? 18.100 0.637 -6.242 1.00 93.00 80 LYS A CA 1
ATOM 668 C C . LYS A 1 80 ? 17.494 -0.258 -5.183 1.00 93.00 80 LYS A C 1
ATOM 670 O O . LYS A 1 80 ? 18.144 -1.244 -4.828 1.00 93.00 80 LYS A O 1
ATOM 675 N N . ASP A 1 81 ? 16.253 0.013 -4.783 1.00 92.94 81 ASP A N 1
ATOM 676 C CA . ASP A 1 81 ? 15.644 -0.743 -3.701 1.00 92.94 81 ASP A CA 1
ATOM 677 C C . ASP A 1 81 ? 14.898 -1.993 -4.137 1.00 92.94 81 ASP A C 1
ATOM 679 O O . ASP A 1 81 ? 15.005 -3.042 -3.495 1.00 92.94 81 ASP A O 1
ATOM 683 N N . VAL A 1 82 ? 14.207 -1.919 -5.270 1.00 95.75 82 VAL A N 1
ATOM 684 C CA . VAL A 1 82 ? 13.474 -3.047 -5.832 1.00 95.75 82 VAL A CA 1
ATOM 685 C C . VAL A 1 82 ? 14.348 -3.720 -6.883 1.00 95.75 82 VAL A C 1
ATOM 687 O O . VAL A 1 82 ? 14.467 -3.266 -8.019 1.00 95.75 82 VAL A O 1
ATOM 690 N N . ASN A 1 83 ? 14.946 -4.857 -6.536 1.00 93.88 83 ASN A N 1
ATOM 691 C CA . ASN A 1 83 ? 15.804 -5.634 -7.424 1.00 93.88 83 ASN A CA 1
ATOM 692 C C . ASN A 1 83 ? 15.429 -7.123 -7.429 1.00 93.88 83 ASN A C 1
ATOM 694 O O . ASN A 1 83 ? 16.051 -7.956 -6.768 1.00 93.88 83 ASN A O 1
ATOM 698 N N . LEU A 1 84 ? 14.465 -7.474 -8.285 1.00 92.81 84 LEU A N 1
ATOM 699 C CA . LEU A 1 84 ? 13.991 -8.851 -8.493 1.00 92.81 84 LEU A CA 1
ATOM 700 C C . LEU A 1 84 ? 15.000 -9.784 -9.190 1.00 92.81 84 LEU A C 1
ATOM 702 O O . LEU A 1 84 ? 14.711 -10.966 -9.377 1.00 92.81 84 LEU A O 1
ATOM 706 N N . LYS A 1 85 ? 16.163 -9.272 -9.609 1.00 93.25 85 LYS A N 1
ATOM 707 C CA . LYS A 1 85 ? 17.262 -10.058 -10.199 1.00 93.25 85 LYS A CA 1
ATOM 708 C C . LYS A 1 85 ? 18.431 -10.235 -9.222 1.00 93.25 85 LYS A C 1
ATOM 710 O O . LYS A 1 85 ? 19.452 -10.813 -9.597 1.00 93.25 85 LYS A O 1
ATOM 715 N N . SER A 1 86 ? 18.305 -9.730 -7.992 1.00 93.50 86 SER A N 1
ATOM 716 C CA . SER A 1 86 ? 19.339 -9.856 -6.969 1.00 93.50 86 SER A CA 1
ATOM 717 C C . SER A 1 86 ? 19.593 -11.321 -6.609 1.00 93.50 86 SER A C 1
ATOM 719 O O . SER A 1 86 ? 18.676 -12.139 -6.586 1.00 93.50 86 SER A O 1
ATOM 721 N N . ARG A 1 87 ? 20.851 -11.652 -6.299 1.00 93.06 87 ARG A N 1
ATOM 722 C CA . ARG A 1 87 ? 21.214 -12.934 -5.666 1.00 93.06 87 ARG A CA 1
ATOM 723 C C . ARG A 1 87 ? 21.080 -12.884 -4.145 1.00 93.06 87 ARG A C 1
ATOM 725 O O . ARG A 1 87 ? 21.086 -13.930 -3.500 1.00 93.06 87 ARG A O 1
ATOM 732 N N . ASP A 1 88 ? 20.976 -11.683 -3.581 1.00 94.44 88 ASP A N 1
ATOM 733 C CA . ASP A 1 88 ? 20.716 -11.494 -2.164 1.00 94.44 88 ASP A CA 1
ATOM 734 C C . ASP A 1 88 ? 19.241 -11.782 -1.872 1.00 94.44 88 ASP A C 1
ATOM 736 O O . ASP A 1 88 ? 18.339 -11.067 -2.320 1.00 94.44 88 ASP A O 1
ATOM 740 N N . LYS A 1 89 ? 19.010 -12.842 -1.093 1.00 94.12 89 LYS A N 1
ATOM 741 C CA . LYS A 1 89 ? 17.672 -13.247 -0.667 1.00 94.12 89 LYS A CA 1
ATOM 742 C C . LYS A 1 89 ? 16.977 -12.148 0.127 1.00 94.12 89 LYS A C 1
ATOM 744 O O . LYS A 1 89 ? 15.773 -11.998 -0.047 1.00 94.12 89 LYS A O 1
ATOM 749 N N . LYS A 1 90 ? 17.686 -11.386 0.964 1.00 94.19 90 LYS A N 1
ATOM 750 C CA . LYS A 1 90 ? 17.089 -10.297 1.747 1.00 94.19 90 LYS A CA 1
ATOM 751 C C . LYS A 1 90 ? 16.519 -9.230 0.810 1.00 94.19 90 LYS A C 1
ATOM 753 O O . LYS A 1 90 ? 15.319 -8.977 0.856 1.00 94.19 90 LYS A O 1
ATOM 758 N N . ARG A 1 91 ? 17.326 -8.754 -0.144 1.00 94.56 91 ARG A N 1
ATOM 759 C CA . ARG A 1 91 ? 16.890 -7.784 -1.161 1.00 94.56 91 ARG A CA 1
ATOM 760 C C . ARG A 1 91 ? 15.729 -8.289 -2.024 1.00 94.56 91 ARG A C 1
ATOM 762 O O . ARG A 1 91 ? 14.848 -7.508 -2.375 1.00 94.56 91 ARG A O 1
ATOM 769 N N . LEU A 1 92 ? 15.681 -9.585 -2.353 1.00 95.94 92 LEU A N 1
ATOM 770 C CA . LEU A 1 92 ? 14.525 -10.178 -3.046 1.00 95.94 92 LEU A CA 1
ATOM 771 C C . LEU A 1 92 ? 13.249 -10.133 -2.192 1.00 95.94 92 LEU A C 1
ATOM 773 O O . LEU A 1 92 ? 12.186 -9.797 -2.712 1.00 95.94 92 LEU A O 1
ATOM 777 N N . HIS A 1 93 ? 13.346 -10.457 -0.900 1.00 95.94 93 HIS A N 1
ATOM 778 C CA . HIS A 1 93 ? 12.207 -10.389 0.018 1.00 95.94 93 HIS A CA 1
ATOM 779 C C . HIS A 1 93 ? 11.708 -8.952 0.178 1.00 95.94 93 HIS A C 1
ATOM 781 O O . HIS A 1 93 ? 10.505 -8.735 0.077 1.00 95.94 93 HIS A O 1
ATOM 787 N N . GLU A 1 94 ? 12.612 -7.989 0.353 1.00 96.12 94 GLU A N 1
ATOM 788 C CA . GLU A 1 94 ? 12.298 -6.554 0.432 1.00 96.12 94 GLU A CA 1
ATOM 789 C C . GLU A 1 94 ? 11.630 -6.059 -0.855 1.00 96.12 94 GLU A C 1
ATOM 791 O O . GLU A 1 94 ? 10.575 -5.442 -0.808 1.00 96.12 94 GLU A O 1
ATOM 796 N N . SER A 1 95 ? 12.147 -6.452 -2.023 1.00 97.31 95 SER A N 1
ATOM 797 C CA . SER A 1 95 ? 11.542 -6.096 -3.315 1.00 97.31 95 SER A CA 1
ATOM 798 C C . SER A 1 95 ? 10.099 -6.597 -3.446 1.00 97.31 95 SER A C 1
ATOM 800 O O . SER A 1 95 ? 9.234 -5.899 -3.972 1.00 97.31 95 SER A O 1
ATOM 802 N N . ILE A 1 96 ? 9.828 -7.826 -2.990 1.00 98.06 96 ILE A N 1
ATOM 803 C CA . ILE A 1 96 ? 8.475 -8.392 -3.000 1.00 98.06 96 ILE A CA 1
ATOM 804 C C . ILE A 1 96 ? 7.593 -7.748 -1.936 1.00 98.06 96 ILE A C 1
ATOM 806 O O . ILE A 1 96 ? 6.411 -7.543 -2.200 1.00 98.06 96 ILE A O 1
ATOM 810 N N . TYR A 1 97 ? 8.150 -7.417 -0.774 1.00 98.00 97 TYR A N 1
ATOM 811 C CA . TYR A 1 97 ? 7.457 -6.668 0.264 1.00 98.00 97 TYR A CA 1
ATOM 812 C C . TYR A 1 97 ? 6.941 -5.340 -0.286 1.00 98.00 97 TYR A C 1
ATOM 814 O O . TYR A 1 97 ? 5.729 -5.152 -0.320 1.00 98.00 97 TYR A O 1
ATOM 822 N N . THR A 1 98 ? 7.834 -4.503 -0.827 1.00 97.62 98 THR A N 1
ATOM 823 C CA . THR A 1 98 ? 7.489 -3.212 -1.435 1.00 97.62 98 THR A CA 1
ATOM 824 C C . THR A 1 98 ? 6.420 -3.386 -2.504 1.00 97.62 98 THR A C 1
ATOM 826 O O . THR A 1 98 ? 5.379 -2.751 -2.446 1.00 97.62 98 THR A O 1
ATOM 829 N N . MET A 1 99 ? 6.594 -4.310 -3.455 1.00 98.19 99 MET A N 1
ATOM 830 C CA . MET A 1 99 ? 5.588 -4.507 -4.505 1.00 98.19 99 MET A CA 1
ATOM 831 C C . MET A 1 99 ? 4.201 -4.881 -3.956 1.00 98.19 99 MET A C 1
ATOM 833 O O . MET A 1 99 ? 3.189 -4.431 -4.496 1.00 98.19 99 MET A O 1
ATOM 837 N N . VAL A 1 100 ? 4.137 -5.738 -2.931 1.00 98.75 100 VAL A N 1
ATOM 838 C CA . VAL A 1 100 ? 2.868 -6.170 -2.321 1.00 98.75 100 VAL A CA 1
ATOM 839 C C . VAL A 1 100 ? 2.233 -5.043 -1.509 1.00 98.75 100 VAL A C 1
ATOM 841 O O . VAL A 1 100 ? 1.010 -4.894 -1.592 1.00 98.75 100 VAL A O 1
ATOM 844 N N . HIS A 1 101 ? 3.049 -4.264 -0.793 1.00 98.62 101 HIS A N 1
ATOM 845 C CA . HIS A 1 101 ? 2.652 -3.048 -0.081 1.00 98.62 101 HIS A CA 1
ATOM 846 C C . HIS A 1 101 ? 2.024 -2.053 -1.042 1.00 98.62 101 HIS A C 1
ATOM 848 O O . HIS A 1 101 ? 0.841 -1.748 -0.938 1.00 98.62 101 HIS A O 1
ATOM 854 N N . GLU A 1 102 ? 2.752 -1.687 -2.093 1.00 98.31 102 GLU A N 1
ATOM 855 C CA . GLU A 1 102 ? 2.270 -0.725 -3.074 1.00 98.31 102 GLU A CA 1
ATOM 856 C C . GLU A 1 102 ? 0.968 -1.172 -3.736 1.00 98.31 102 GLU A C 1
ATOM 858 O O . GLU A 1 102 ? 0.013 -0.404 -3.855 1.00 98.31 102 GLU A O 1
ATOM 863 N N . PHE A 1 103 ? 0.857 -2.451 -4.106 1.00 98.81 103 PHE A N 1
ATOM 864 C CA . PHE A 1 103 ? -0.404 -2.985 -4.614 1.00 98.81 103 PHE A CA 1
ATOM 865 C C . PHE A 1 103 ? -1.562 -2.863 -3.604 1.00 98.81 103 PHE A C 1
ATOM 867 O O . PHE A 1 103 ? -2.711 -2.683 -4.017 1.00 98.81 103 PHE A O 1
ATOM 874 N N . GLY A 1 104 ? -1.274 -2.942 -2.305 1.00 98.69 104 GLY A N 1
ATOM 875 C CA . GLY A 1 104 ? -2.231 -2.711 -1.229 1.00 98.69 104 GLY A CA 1
ATOM 876 C C . GLY A 1 104 ? -2.904 -1.343 -1.324 1.00 98.69 104 GLY A C 1
ATOM 877 O O . GLY A 1 104 ? -4.130 -1.303 -1.258 1.00 98.69 104 GLY A O 1
ATOM 878 N N . HIS A 1 105 ? -2.164 -0.260 -1.592 1.00 98.50 105 HIS A N 1
ATOM 879 C CA . HIS A 1 105 ? -2.762 1.073 -1.781 1.00 98.50 105 HIS A CA 1
ATOM 880 C C . HIS A 1 105 ? -3.773 1.083 -2.926 1.00 98.50 105 HIS A C 1
ATOM 882 O O . HIS A 1 105 ? -4.918 1.502 -2.755 1.00 98.50 105 HIS A O 1
ATOM 888 N N . LEU A 1 106 ? -3.412 0.537 -4.093 1.00 98.62 106 LEU A N 1
ATOM 889 C CA . LEU A 1 106 ? -4.368 0.427 -5.197 1.00 98.62 106 LEU A CA 1
ATOM 890 C C . LEU A 1 106 ? -5.587 -0.412 -4.795 1.00 98.62 106 LEU A C 1
ATOM 892 O O . LEU A 1 106 ? -6.712 -0.067 -5.160 1.00 98.62 106 LEU A O 1
ATOM 896 N N . LEU A 1 107 ? -5.389 -1.516 -4.076 1.00 98.69 107 LEU A N 1
ATOM 897 C CA . LEU A 1 107 ? -6.466 -2.408 -3.654 1.00 98.69 107 LEU A CA 1
ATOM 898 C C . LEU A 1 107 ? -7.474 -1.701 -2.735 1.00 98.69 107 LEU A C 1
ATOM 900 O O . LEU A 1 107 ? -8.677 -1.927 -2.887 1.00 98.69 107 LEU A O 1
ATOM 904 N N . THR A 1 108 ? -7.002 -0.857 -1.818 1.00 98.62 108 THR A N 1
ATOM 905 C CA . THR A 1 108 ? -7.805 -0.266 -0.736 1.00 98.62 108 THR A CA 1
ATOM 906 C C . THR A 1 108 ? -8.264 1.165 -1.008 1.00 98.62 108 THR A C 1
ATOM 908 O O . THR A 1 108 ? -9.204 1.604 -0.350 1.00 98.62 108 THR A O 1
ATOM 911 N N . LEU A 1 109 ? -7.696 1.857 -2.005 1.00 98.44 109 LEU A N 1
ATOM 912 C CA . LEU A 1 109 ? -7.976 3.277 -2.270 1.00 98.44 109 LEU A CA 1
ATOM 913 C C . LEU A 1 109 ? -8.479 3.590 -3.691 1.00 98.44 109 LEU A C 1
ATOM 915 O O . LEU A 1 109 ? -8.846 4.729 -3.982 1.00 98.44 109 LEU A O 1
ATOM 919 N N . ASN A 1 110 ? -8.561 2.610 -4.604 1.00 98.31 110 ASN A N 1
ATOM 920 C CA . ASN A 1 110 ? -9.111 2.856 -5.947 1.00 98.31 110 ASN A CA 1
ATOM 921 C C . ASN A 1 110 ? -10.589 3.314 -5.919 1.00 98.31 110 ASN A C 1
ATOM 923 O O . ASN A 1 110 ? -11.282 3.218 -4.908 1.00 98.31 110 ASN A O 1
ATOM 927 N N . LYS A 1 111 ? -11.126 3.729 -7.074 1.00 98.25 111 LYS A N 1
ATOM 928 C CA . LYS A 1 111 ? -12.500 4.256 -7.219 1.00 98.25 111 LYS A CA 1
ATOM 929 C C . LYS A 1 111 ? -13.652 3.365 -6.726 1.00 98.25 111 LYS A C 1
ATOM 931 O O . LYS A 1 111 ? -14.788 3.825 -6.677 1.00 98.25 111 LYS A O 1
ATOM 936 N N . THR A 1 112 ? -13.418 2.073 -6.486 1.00 98.06 112 THR A N 1
ATOM 937 C CA . THR A 1 112 ? -14.421 1.163 -5.895 1.00 98.06 112 THR A CA 1
ATOM 938 C C . THR A 1 112 ? -14.443 1.238 -4.370 1.00 98.06 112 THR A C 1
ATOM 940 O O . THR A 1 112 ? -15.401 0.791 -3.751 1.00 98.06 112 THR A O 1
ATOM 943 N N . GLN A 1 113 ? -13.395 1.805 -3.772 1.00 98.56 113 GLN A N 1
ATOM 944 C CA . GLN A 1 113 ? -13.188 1.910 -2.333 1.00 98.56 113 GLN A CA 1
ATOM 945 C C . GLN A 1 113 ? -13.468 3.320 -1.815 1.00 98.56 113 GLN A C 1
ATOM 947 O O . GLN A 1 113 ? -14.095 3.466 -0.766 1.00 98.56 113 GLN A O 1
ATOM 952 N N . ILE A 1 114 ? -13.071 4.336 -2.585 1.00 98.12 114 ILE A N 1
ATOM 953 C CA . ILE A 1 114 ? -13.163 5.751 -2.221 1.00 98.12 114 ILE A CA 1
ATOM 954 C C . ILE A 1 114 ? -13.909 6.536 -3.309 1.00 98.12 114 ILE A C 1
ATOM 956 O O . ILE A 1 114 ? -13.681 6.326 -4.506 1.00 98.12 114 ILE A O 1
ATOM 960 N N . ARG A 1 115 ? -14.791 7.457 -2.900 1.00 97.38 115 ARG A N 1
ATOM 961 C CA . ARG A 1 115 ? -15.436 8.451 -3.772 1.00 97.38 115 ARG A CA 1
ATOM 962 C C . ARG A 1 115 ? -14.830 9.844 -3.575 1.00 97.38 115 ARG A C 1
ATOM 964 O O . ARG A 1 115 ? -14.506 10.202 -2.444 1.00 97.38 115 ARG A O 1
ATOM 971 N N . PRO A 1 116 ? -14.774 10.673 -4.634 1.00 97.06 116 PRO A N 1
ATOM 972 C CA . PRO A 1 116 ? -14.446 12.084 -4.477 1.00 97.06 116 PRO A CA 1
ATOM 973 C C . PRO A 1 116 ? -15.410 12.763 -3.501 1.00 97.06 116 PRO A C 1
ATOM 975 O O . PRO A 1 116 ? -16.620 12.535 -3.555 1.00 97.06 116 PRO A O 1
ATOM 978 N N . THR A 1 117 ? -14.886 13.647 -2.662 1.00 96.38 117 THR A N 1
ATOM 979 C CA . THR A 1 117 ? -15.678 14.462 -1.738 1.00 96.38 117 THR A CA 1
ATOM 980 C C . THR A 1 117 ? -15.050 15.844 -1.575 1.00 96.38 117 THR A C 1
ATOM 982 O O . THR A 1 117 ? -13.886 16.050 -1.907 1.00 96.38 117 THR A O 1
ATOM 985 N N . LYS A 1 118 ? -15.840 16.804 -1.088 1.00 94.31 118 LYS A N 1
ATOM 986 C CA . LYS A 1 118 ? -15.361 18.125 -0.638 1.00 94.31 118 LYS A CA 1
ATOM 987 C C . LYS A 1 118 ? -15.298 18.234 0.887 1.00 94.31 118 LYS A C 1
ATOM 989 O O . LYS A 1 118 ? -14.983 19.296 1.412 1.00 94.31 118 LYS A O 1
ATOM 994 N N . LYS A 1 119 ? -15.676 17.165 1.586 1.00 94.25 119 LYS A N 1
ATOM 995 C CA . LYS A 1 119 ? -15.670 17.094 3.041 1.00 94.25 119 LYS A CA 1
ATOM 996 C C . LYS A 1 119 ? -14.230 17.152 3.546 1.00 94.25 119 LYS A C 1
ATOM 998 O O . LYS A 1 119 ? -13.370 16.487 2.980 1.00 94.25 119 LYS A O 1
ATOM 1003 N N . GLN A 1 120 ? -13.994 17.969 4.568 1.00 88.62 120 GLN A N 1
ATOM 1004 C CA . GLN A 1 120 ? -12.658 18.204 5.128 1.00 88.62 120 GLN A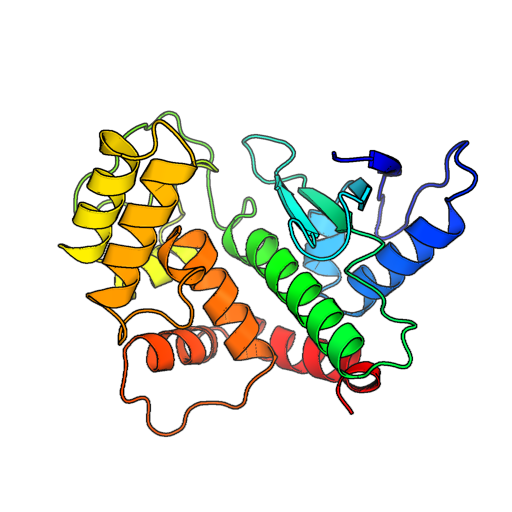 CA 1
ATOM 1005 C C . GLN A 1 120 ? -12.459 17.542 6.492 1.00 88.62 120 GLN A C 1
ATOM 1007 O O . GLN A 1 120 ? -11.332 17.224 6.842 1.00 88.62 120 GLN A O 1
ATOM 1012 N N . GLU A 1 121 ? -13.538 17.316 7.241 1.00 87.44 121 GLU A N 1
ATOM 1013 C CA . GLU A 1 121 ? -13.489 16.708 8.571 1.00 87.44 121 GLU A CA 1
ATOM 1014 C C . GLU A 1 121 ? -14.508 15.566 8.657 1.00 87.44 121 GLU A C 1
ATOM 1016 O O . GLU A 1 121 ? -15.611 15.659 8.105 1.00 87.44 121 GLU A O 1
ATOM 1021 N N . GLN A 1 122 ? -14.126 14.481 9.330 1.00 88.75 122 GLN A N 1
ATOM 1022 C CA . GLN A 1 122 ? -14.993 13.350 9.655 1.00 88.75 122 GLN A CA 1
ATOM 1023 C C . GLN A 1 122 ? -15.597 13.548 11.050 1.00 88.75 122 GLN A C 1
ATOM 1025 O O . GLN A 1 122 ? -14.896 13.914 11.988 1.00 88.75 122 GLN A O 1
ATOM 1030 N N . GLN A 1 123 ? -16.891 13.276 11.204 1.00 85.75 123 GLN A N 1
ATOM 1031 C CA . GLN A 1 123 ? -17.545 13.175 12.506 1.00 85.75 123 GLN A CA 1
ATOM 1032 C C . GLN A 1 123 ? -17.601 11.718 12.976 1.00 85.75 123 GLN A C 1
ATOM 1034 O O . GLN A 1 123 ? -17.597 10.774 12.178 1.00 85.75 123 GLN A O 1
ATOM 1039 N N . GLU A 1 124 ? -17.691 11.530 14.292 1.00 81.00 124 GLU A N 1
ATOM 1040 C CA . GLU A 1 124 ? -17.821 10.206 14.900 1.00 81.00 124 GLU A CA 1
ATOM 1041 C C . GLU A 1 124 ? -19.012 9.437 14.300 1.00 81.00 124 GLU A C 1
ATOM 1043 O O . GLU A 1 124 ? -20.125 9.952 14.182 1.00 81.00 124 GLU A O 1
ATOM 1048 N N . GLY A 1 125 ? -18.779 8.180 13.921 1.00 83.62 125 GLY A N 1
ATOM 1049 C CA . GLY A 1 125 ? -19.798 7.311 13.326 1.00 83.62 125 GLY A CA 1
ATOM 1050 C C . GLY A 1 125 ? -20.040 7.506 11.824 1.00 83.62 125 GLY A C 1
ATOM 1051 O O . GLY A 1 125 ? -20.787 6.720 11.234 1.00 83.62 125 GLY A O 1
ATOM 1052 N N . GLU A 1 126 ? -19.405 8.489 11.183 1.00 92.44 126 GLU A N 1
ATOM 1053 C CA . GLU A 1 126 ? -19.462 8.649 9.731 1.00 92.44 126 GLU A CA 1
ATOM 1054 C C . GLU A 1 126 ? -18.524 7.685 8.989 1.00 92.44 126 GLU A C 1
ATOM 1056 O O . GLU A 1 126 ? -17.703 6.975 9.574 1.00 92.44 126 GLU A O 1
ATOM 1061 N N . LEU A 1 127 ? -18.670 7.653 7.662 1.00 95.50 127 LEU A N 1
ATOM 1062 C CA . LEU A 1 127 ? -17.759 6.928 6.783 1.00 95.50 127 LEU A CA 1
ATOM 1063 C C . LEU A 1 127 ? -16.353 7.512 6.886 1.00 95.50 127 LEU A C 1
ATOM 1065 O O . LEU A 1 127 ? -16.190 8.725 7.023 1.00 95.50 127 LEU A O 1
ATOM 1069 N N . TYR A 1 128 ? -15.363 6.631 6.779 1.00 96.31 128 TYR A N 1
ATOM 1070 C CA . TYR A 1 128 ? -13.967 7.030 6.857 1.00 96.31 128 TYR A CA 1
ATOM 1071 C C . TYR A 1 128 ? -13.620 8.065 5.779 1.00 96.31 128 TYR A C 1
ATOM 1073 O O . TYR A 1 128 ? -13.952 7.875 4.604 1.00 96.31 128 TYR A O 1
ATOM 1081 N N . LEU A 1 129 ? -12.972 9.154 6.190 1.00 95.75 129 LEU A N 1
ATOM 1082 C CA . LEU A 1 129 ? -12.515 10.228 5.318 1.00 95.75 129 LEU A CA 1
ATOM 1083 C C . LEU A 1 129 ? -10.991 10.191 5.225 1.00 95.75 129 LEU A C 1
ATOM 1085 O O . LEU A 1 129 ? -10.313 10.127 6.240 1.00 95.75 129 LEU A O 1
ATOM 1089 N N . THR A 1 130 ? -10.474 10.274 4.007 1.00 93.75 130 THR A N 1
ATOM 1090 C CA . THR A 1 130 ? -9.043 10.294 3.712 1.00 93.75 130 THR A CA 1
ATOM 1091 C C . THR A 1 130 ? -8.715 11.365 2.669 1.00 93.75 130 THR A C 1
ATOM 1093 O O . THR A 1 130 ? -9.618 11.976 2.084 1.00 93.75 130 THR A O 1
ATOM 1096 N N . LEU A 1 131 ? -7.429 11.594 2.404 1.00 91.44 131 LEU A N 1
ATOM 1097 C CA . LEU 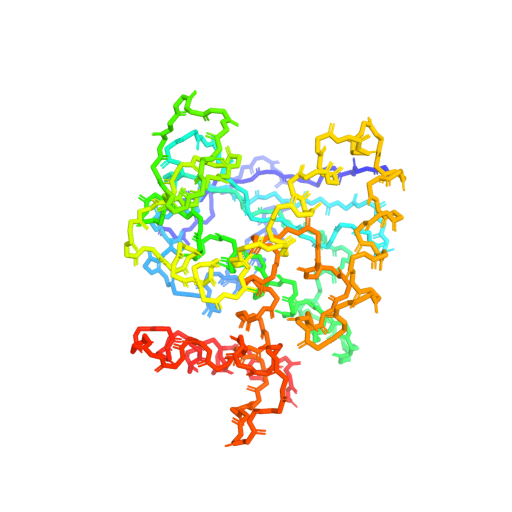A 1 131 ? -6.944 12.529 1.387 1.00 91.44 131 LEU A CA 1
ATOM 1098 C C . LEU A 1 131 ? -7.438 12.157 -0.020 1.00 91.44 131 LEU A C 1
ATOM 1100 O O . LEU A 1 131 ? -7.728 13.037 -0.834 1.00 91.44 131 LEU A O 1
ATOM 1104 N N . GLU A 1 132 ? -7.605 10.866 -0.308 1.00 93.88 132 GLU A N 1
ATOM 1105 C CA . GLU A 1 132 ? -8.154 10.362 -1.570 1.00 93.88 132 GLU A CA 1
ATOM 1106 C C . GLU A 1 132 ? -9.675 10.555 -1.690 1.00 93.88 132 GLU A C 1
ATOM 1108 O O . GLU A 1 132 ? -10.223 10.402 -2.789 1.00 93.88 132 GLU A O 1
ATOM 1113 N N . GLY A 1 133 ? -10.370 10.868 -0.592 1.00 96.50 133 GLY A N 1
ATOM 1114 C CA . GLY A 1 133 ? -11.805 11.131 -0.548 1.00 96.50 133 GLY A CA 1
ATOM 1115 C C . GLY A 1 133 ? -12.549 10.397 0.572 1.00 96.50 133 GLY A C 1
ATOM 1116 O O . GLY A 1 133 ? -11.987 10.026 1.593 1.00 96.50 133 GLY A O 1
ATOM 1117 N N . GLU A 1 134 ? -13.852 10.181 0.395 1.00 97.75 134 GLU A N 1
ATOM 1118 C CA . GLU A 1 134 ? -14.685 9.494 1.390 1.00 97.75 134 GLU A CA 1
ATOM 1119 C C . GLU A 1 134 ? -14.856 8.020 1.022 1.00 97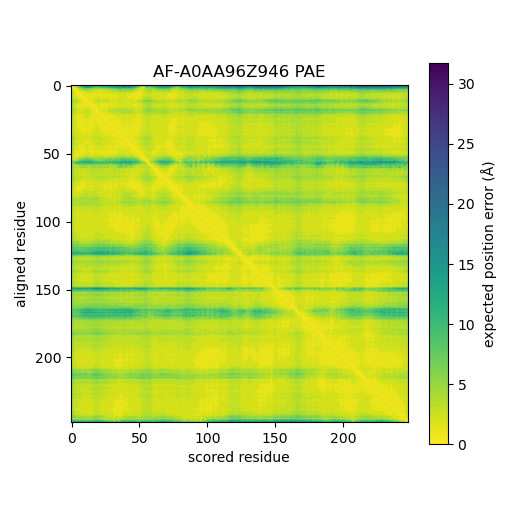.75 134 GLU A C 1
ATOM 1121 O O . GLU A 1 134 ? -15.185 7.675 -0.117 1.00 97.75 134 GLU A O 1
ATOM 1126 N N . ALA A 1 135 ? -14.663 7.129 1.983 1.00 98.19 135 ALA A N 1
ATOM 1127 C CA . ALA A 1 135 ? -14.777 5.704 1.759 1.00 98.19 135 ALA A CA 1
ATOM 1128 C C . ALA A 1 135 ? -16.236 5.274 1.534 1.00 98.19 135 ALA A C 1
ATOM 1130 O O . ALA A 1 135 ? -17.174 5.777 2.155 1.00 98.19 135 ALA A O 1
ATOM 1131 N N . TYR A 1 136 ? -16.464 4.300 0.651 1.00 98.50 136 TYR A N 1
ATOM 1132 C CA . TYR A 1 136 ? -17.777 3.660 0.559 1.00 98.50 136 TYR A CA 1
ATOM 1133 C C . TYR A 1 136 ? -18.042 2.795 1.791 1.00 98.50 136 TYR A C 1
ATOM 1135 O O . TYR A 1 136 ? -17.136 2.182 2.345 1.00 98.50 136 TYR A O 1
ATOM 1143 N N . LYS A 1 137 ? -19.317 2.662 2.174 1.00 97.69 137 LYS A N 1
ATOM 1144 C CA . LYS A 1 137 ? -19.736 1.855 3.331 1.00 97.69 137 LYS A CA 1
ATOM 1145 C C . LYS A 1 137 ? -19.159 0.436 3.315 1.00 97.69 137 LYS A C 1
ATOM 1147 O O . LYS A 1 137 ? -18.723 -0.063 4.353 1.00 97.69 137 LYS A O 1
ATOM 1152 N N . ASP A 1 138 ? -19.140 -0.186 2.140 1.00 97.75 138 ASP A N 1
ATOM 1153 C CA . ASP A 1 138 ? -18.683 -1.561 1.958 1.00 97.75 138 ASP A CA 1
ATOM 1154 C C . ASP A 1 138 ? -17.234 -1.694 1.478 1.00 97.75 138 ASP A C 1
ATOM 1156 O O . ASP A 1 138 ? -16.795 -2.811 1.211 1.00 97.75 138 ASP A O 1
ATOM 1160 N N . SER A 1 139 ? -16.472 -0.598 1.416 1.00 98.62 139 SER A N 1
ATOM 1161 C CA . SER A 1 139 ? -15.051 -0.666 1.074 1.00 98.62 139 SER A CA 1
ATOM 1162 C C . SER A 1 139 ? -14.240 -1.373 2.162 1.00 98.62 139 SER A C 1
ATOM 1164 O O . SER A 1 139 ? -14.602 -1.372 3.345 1.00 98.62 139 SER A O 1
ATOM 1166 N N . TYR A 1 140 ? -13.120 -1.976 1.766 1.00 98.75 140 TYR A N 1
ATOM 1167 C CA . TYR A 1 140 ? -12.212 -2.657 2.682 1.00 98.75 140 TYR A CA 1
ATOM 1168 C C . TYR A 1 140 ? -11.666 -1.689 3.726 1.00 98.75 140 TYR A C 1
ATOM 1170 O O . TYR A 1 140 ? -11.720 -2.007 4.910 1.00 98.75 140 TYR A O 1
ATOM 1178 N N . ILE A 1 141 ? -11.219 -0.500 3.303 1.00 98.50 141 ILE A N 1
ATOM 1179 C CA . ILE A 1 141 ? -10.693 0.530 4.206 1.00 98.50 141 ILE A CA 1
ATOM 1180 C C . ILE A 1 141 ? -11.753 0.993 5.206 1.00 98.50 141 ILE A C 1
ATOM 1182 O O . ILE A 1 141 ? -11.493 0.988 6.406 1.00 98.50 141 ILE A O 1
ATOM 1186 N N . ASN A 1 142 ? -12.989 1.264 4.769 1.00 98.00 142 ASN A N 1
ATOM 1187 C CA . ASN A 1 142 ? -14.043 1.670 5.696 1.00 98.00 142 ASN A CA 1
ATOM 1188 C C . ASN A 1 142 ? -14.346 0.562 6.709 1.00 98.00 142 ASN A C 1
ATOM 1190 O O . ASN A 1 142 ? -14.463 0.833 7.901 1.00 98.00 142 ASN A O 1
ATOM 1194 N N . LYS A 1 143 ? -14.464 -0.698 6.269 1.00 98.44 143 LYS A N 1
ATOM 1195 C CA . LYS A 1 143 ? -14.689 -1.834 7.179 1.00 98.44 143 LYS A CA 1
ATOM 1196 C C . LYS A 1 143 ? -13.518 -2.027 8.147 1.00 98.44 143 LYS A C 1
ATOM 1198 O O . LYS A 1 143 ? -13.754 -2.333 9.311 1.00 98.44 143 LYS A O 1
ATOM 1203 N N . PHE A 1 144 ? -12.286 -1.836 7.687 1.00 98.56 144 PHE A N 1
ATOM 1204 C CA . PHE A 1 144 ? -11.075 -1.978 8.490 1.00 98.56 144 PHE A CA 1
ATOM 1205 C C . PHE A 1 144 ? -10.980 -0.904 9.577 1.00 98.56 144 PHE A C 1
ATOM 1207 O O . PHE A 1 144 ? -10.904 -1.242 10.759 1.00 98.56 144 PHE A O 1
ATOM 1214 N N . VAL A 1 145 ? -11.099 0.374 9.205 1.00 97.31 145 VAL A N 1
ATOM 1215 C CA . VAL A 1 145 ? -11.126 1.503 10.151 1.00 97.31 145 VAL A CA 1
ATOM 1216 C C . VAL A 1 145 ? -12.248 1.310 11.167 1.00 97.31 145 VAL A C 1
ATOM 1218 O O . VAL A 1 145 ? -12.037 1.424 12.374 1.00 97.31 145 VAL A O 1
ATOM 1221 N N . ASN A 1 146 ? -13.427 0.892 10.696 1.00 95.81 146 ASN A N 1
ATOM 1222 C CA . ASN A 1 146 ? -14.574 0.657 11.563 1.00 95.81 146 ASN A CA 1
ATOM 1223 C C . ASN A 1 146 ? -14.387 -0.466 12.591 1.00 95.81 146 ASN A C 1
ATOM 1225 O O . ASN A 1 146 ? -15.139 -0.508 13.566 1.00 95.81 146 ASN A O 1
ATOM 1229 N N . LEU A 1 147 ? -13.466 -1.400 12.361 1.00 96.56 147 LEU A N 1
ATOM 1230 C CA . LEU A 1 147 ? -13.192 -2.501 13.281 1.00 96.56 147 LEU A CA 1
ATOM 1231 C C . LEU A 1 147 ? -12.011 -2.215 14.202 1.00 96.56 147 LEU A C 1
ATOM 1233 O O . LEU A 1 147 ? -12.004 -2.717 15.324 1.00 96.56 147 LEU A O 1
ATOM 1237 N N . PHE A 1 148 ? -11.017 -1.463 13.727 1.00 97.25 148 PHE A N 1
ATOM 1238 C CA . PHE A 1 148 ? -9.708 -1.423 14.376 1.00 97.25 148 PHE A CA 1
ATOM 1239 C C . PHE A 1 148 ? -9.215 -0.036 14.777 1.00 97.25 148 PHE A C 1
ATOM 1241 O O . PHE A 1 148 ? -8.286 0.039 15.570 1.00 97.25 148 PHE A O 1
ATOM 1248 N N . TRP A 1 149 ? -9.822 1.037 14.270 1.00 95.44 149 TRP A N 1
ATOM 1249 C CA . TRP A 1 149 ? -9.396 2.409 14.562 1.00 95.44 149 TRP A CA 1
ATOM 1250 C C . TRP A 1 149 ? -10.422 3.218 15.360 1.00 95.44 149 TRP A C 1
ATOM 1252 O O . TRP A 1 149 ? -10.108 4.303 15.826 1.00 95.44 149 TRP A O 1
ATOM 1262 N N . LYS A 1 150 ? -11.636 2.702 15.573 1.00 82.69 150 LYS A N 1
ATOM 1263 C CA . LYS A 1 150 ? -12.725 3.460 16.212 1.00 82.69 150 LYS A CA 1
ATOM 1264 C C . LYS A 1 150 ? -12.389 4.068 17.577 1.00 82.69 150 LYS A C 1
ATOM 1266 O O . LYS A 1 150 ? -11.653 3.497 18.383 1.00 82.69 150 LYS A O 1
ATOM 1271 N N . GLY A 1 151 ? -13.067 5.179 17.862 1.00 87.06 151 GLY A N 1
ATOM 1272 C CA . GLY A 1 151 ? -12.993 5.892 19.127 1.00 87.06 151 GLY A CA 1
ATOM 1273 C C . GLY A 1 151 ? -11.633 6.547 19.329 1.00 87.06 151 GLY A C 1
ATOM 1274 O O . GLY A 1 151 ? -11.062 7.138 18.419 1.00 87.06 151 GLY A O 1
ATOM 1275 N N . ASN A 1 152 ? -11.097 6.404 20.538 1.00 89.50 152 ASN A N 1
ATOM 1276 C CA . ASN A 1 152 ? -9.917 7.134 20.998 1.00 89.50 152 ASN A CA 1
ATOM 1277 C C . ASN A 1 152 ? -8.655 6.925 20.136 1.00 89.50 152 ASN A C 1
ATOM 1279 O O . ASN A 1 152 ? -7.785 7.787 20.158 1.00 89.50 152 ASN A O 1
ATOM 1283 N N . LEU A 1 153 ? -8.523 5.814 19.396 1.00 94.38 153 LEU A N 1
ATOM 1284 C CA . LEU A 1 153 ? -7.357 5.606 18.530 1.00 94.38 153 LEU A CA 1
ATOM 1285 C C . LEU A 1 153 ? -7.383 6.553 17.321 1.00 94.38 153 LEU A C 1
ATOM 1287 O O . LEU A 1 153 ? -6.434 7.314 17.146 1.00 94.38 153 LEU A O 1
ATOM 1291 N N . LEU A 1 154 ? -8.476 6.559 16.548 1.00 93.38 154 LEU A N 1
ATOM 1292 C CA . LEU A 1 154 ? -8.655 7.475 15.419 1.00 93.38 154 LEU A CA 1
ATOM 1293 C C . LEU A 1 154 ? -8.686 8.931 15.884 1.00 93.38 154 LEU A C 1
ATOM 1295 O O . LEU A 1 154 ? -7.962 9.738 15.323 1.00 93.38 154 LEU A O 1
ATOM 1299 N N . THR A 1 155 ? -9.403 9.253 16.969 1.00 92.69 155 THR A N 1
ATOM 1300 C CA . THR A 1 155 ? -9.431 10.629 17.498 1.00 92.69 155 THR A CA 1
ATOM 1301 C C . THR A 1 155 ? -8.031 11.139 17.842 1.00 92.69 155 THR A C 1
ATOM 1303 O O . THR A 1 155 ? -7.687 12.265 17.501 1.00 92.69 155 THR A O 1
ATOM 1306 N N . ARG A 1 156 ? -7.198 10.322 18.503 1.00 94.44 156 ARG A N 1
ATOM 1307 C CA . ARG A 1 156 ? -5.815 10.712 18.821 1.00 94.44 156 ARG A CA 1
ATOM 1308 C C . ARG A 1 156 ? -4.971 10.882 17.573 1.00 94.44 156 ARG A C 1
ATOM 1310 O O . ARG A 1 156 ? -4.169 11.807 17.525 1.00 94.44 156 ARG A O 1
ATOM 1317 N N . TRP A 1 157 ? -5.128 9.993 16.601 1.00 95.31 157 TRP A N 1
ATOM 1318 C CA . TRP A 1 157 ? -4.425 10.106 15.333 1.00 95.31 157 TRP A CA 1
ATOM 1319 C C . TRP A 1 157 ? -4.826 11.382 14.582 1.00 95.31 157 TRP A C 1
ATOM 1321 O O . TRP A 1 157 ? -3.941 12.141 14.201 1.00 95.31 157 TRP A O 1
ATOM 1331 N N . ASP A 1 158 ? -6.120 11.702 14.492 1.00 92.56 158 ASP A N 1
ATOM 1332 C CA . ASP A 1 158 ? -6.617 12.951 13.894 1.00 92.56 158 ASP A CA 1
ATOM 1333 C C . ASP A 1 158 ? -6.041 14.187 14.605 1.00 92.56 158 ASP A C 1
ATOM 1335 O O . ASP A 1 158 ? -5.606 15.142 13.958 1.00 92.56 158 ASP A O 1
ATOM 1339 N N . THR A 1 159 ? -5.979 14.169 15.944 1.00 93.94 159 THR A N 1
ATOM 1340 C CA . THR A 1 159 ? -5.322 15.227 16.729 1.00 93.94 159 THR A CA 1
ATOM 1341 C C . THR A 1 159 ? -3.836 15.335 16.389 1.00 93.94 159 THR A C 1
ATOM 1343 O O . THR A 1 159 ? -3.345 16.443 16.189 1.00 93.94 159 THR A O 1
ATOM 1346 N N . ILE A 1 160 ? -3.118 14.211 16.278 1.00 95.25 160 ILE A N 1
ATOM 1347 C CA . ILE A 1 160 ? -1.699 14.200 15.893 1.00 95.25 160 ILE A CA 1
ATOM 1348 C C . ILE A 1 160 ? -1.513 14.855 14.520 1.00 95.25 160 ILE A C 1
ATOM 1350 O O . ILE A 1 160 ? -0.705 15.776 14.384 1.00 95.25 160 ILE A O 1
ATOM 1354 N N . GLN A 1 161 ? -2.306 14.437 13.532 1.00 91.94 161 GLN A N 1
ATOM 1355 C CA . GLN A 1 161 ? -2.264 14.983 12.175 1.00 91.94 161 GLN A CA 1
ATOM 1356 C C . GLN A 1 161 ? -2.526 16.494 12.162 1.00 91.94 161 GLN A C 1
ATOM 1358 O O . GLN A 1 161 ? -1.787 17.255 11.539 1.00 91.94 161 GLN A O 1
ATOM 1363 N N . LYS A 1 162 ? -3.546 16.954 12.892 1.00 90.81 162 LYS A N 1
ATOM 1364 C CA . LYS A 1 162 ? -3.958 18.363 12.909 1.00 90.81 162 LYS A CA 1
ATOM 1365 C C . LYS A 1 162 ? -3.001 19.277 13.677 1.00 90.81 162 LYS A C 1
ATOM 1367 O O . LYS A 1 162 ? -2.807 20.421 13.271 1.00 90.81 162 LYS A O 1
ATOM 1372 N N . GLU A 1 163 ? -2.453 18.810 14.796 1.00 94.06 163 GLU A N 1
ATOM 1373 C CA . GLU A 1 163 ? -1.741 19.664 15.758 1.00 94.06 163 GLU A CA 1
ATOM 1374 C C . GLU A 1 163 ? -0.219 19.496 15.744 1.00 94.06 163 GLU A C 1
ATOM 1376 O O . GLU A 1 163 ? 0.484 20.342 16.292 1.00 94.06 163 GLU A O 1
ATOM 1381 N N . TYR A 1 164 ? 0.313 18.432 15.137 1.00 92.25 164 TYR A N 1
ATOM 1382 C CA . TYR A 1 164 ? 1.747 18.134 15.202 1.00 92.25 164 TYR A CA 1
ATOM 1383 C C . TYR A 1 164 ? 2.394 17.938 13.832 1.00 92.25 164 TYR A C 1
ATOM 1385 O O . TYR A 1 164 ? 3.582 18.224 13.686 1.00 92.25 164 TYR A O 1
ATOM 1393 N N . CYS A 1 165 ? 1.637 17.559 12.801 1.00 90.44 165 CYS A N 1
ATOM 1394 C CA . CYS A 1 165 ? 2.176 17.291 11.465 1.00 90.44 165 CYS A CA 1
ATOM 1395 C C . CYS A 1 165 ? 2.359 18.552 10.593 1.00 90.44 165 CYS A C 1
ATOM 1397 O O . CYS A 1 165 ? 2.169 18.522 9.380 1.00 90.44 165 CYS A O 1
ATOM 1399 N N . PHE A 1 166 ? 2.777 19.674 11.196 1.00 85.50 166 PHE A N 1
ATOM 1400 C CA . PHE A 1 166 ? 3.222 20.871 10.459 1.00 85.50 166 PHE A CA 1
ATOM 1401 C C . PHE A 1 166 ? 4.593 20.677 9.800 1.00 85.50 166 PHE A C 1
ATOM 1403 O O . PHE A 1 166 ? 4.906 21.314 8.795 1.00 85.50 166 PHE A O 1
ATOM 1410 N N . THR A 1 167 ? 5.418 19.813 10.391 1.00 82.25 167 THR A N 1
ATOM 1411 C CA . THR A 1 167 ? 6.688 19.341 9.841 1.00 82.25 167 THR A CA 1
ATOM 1412 C C . THR A 1 167 ? 6.728 17.821 9.940 1.00 82.25 167 THR A C 1
ATOM 1414 O O . THR A 1 167 ? 6.127 17.233 10.841 1.00 82.25 167 THR A O 1
ATOM 1417 N N . GLU A 1 168 ? 7.463 17.184 9.032 1.00 81.75 168 GLU A N 1
ATOM 1418 C CA . GLU A 1 168 ? 7.628 15.728 9.018 1.00 81.75 168 GLU A CA 1
ATOM 1419 C C . GLU A 1 168 ? 8.230 15.212 10.333 1.00 81.75 168 GLU A C 1
ATOM 1421 O O . GLU A 1 168 ? 7.690 14.293 10.939 1.00 81.75 168 GLU A O 1
ATOM 1426 N N . ALA A 1 169 ? 9.272 15.875 10.848 1.00 84.12 169 ALA A N 1
ATOM 1427 C CA . ALA A 1 169 ? 9.942 15.468 12.084 1.00 84.12 169 ALA A CA 1
ATOM 1428 C C . ALA A 1 169 ? 9.000 15.434 13.305 1.00 84.12 169 ALA A C 1
ATOM 1430 O O . ALA A 1 169 ? 8.995 14.454 14.049 1.00 84.12 169 ALA A O 1
ATOM 1431 N N . ASN A 1 170 ? 8.171 16.469 13.488 1.00 85.75 170 ASN A N 1
ATOM 1432 C CA . ASN A 1 170 ? 7.212 16.519 14.597 1.00 85.75 170 ASN A CA 1
ATOM 1433 C C . ASN A 1 170 ? 6.118 15.450 14.448 1.00 85.75 170 ASN A C 1
ATOM 1435 O O . ASN A 1 170 ? 5.666 14.876 15.441 1.00 85.75 170 ASN A O 1
ATOM 1439 N N . CYS A 1 171 ? 5.699 15.185 13.208 1.00 90.25 171 CYS A N 1
ATOM 1440 C CA . CYS A 1 171 ? 4.711 14.162 12.893 1.00 90.25 171 CYS A CA 1
ATOM 1441 C C . CYS A 1 171 ? 5.227 12.767 13.271 1.00 90.25 171 CYS A C 1
ATOM 1443 O O . CYS A 1 171 ? 4.581 12.048 14.034 1.00 90.25 171 CYS A O 1
ATOM 1445 N N . VAL A 1 172 ? 6.431 12.424 12.799 1.00 90.19 172 VAL A N 1
ATOM 1446 C CA . VAL A 1 172 ? 7.064 11.115 13.009 1.00 90.19 172 VAL A CA 1
ATOM 1447 C C . VAL A 1 172 ? 7.231 10.812 14.496 1.00 90.19 172 VAL A C 1
ATOM 1449 O O . VAL A 1 172 ? 6.887 9.717 14.936 1.00 90.19 172 VAL A O 1
ATOM 1452 N N . GLU A 1 173 ? 7.681 11.781 15.299 1.00 92.94 173 GLU A N 1
ATOM 1453 C CA . GLU A 1 173 ? 7.824 11.592 16.748 1.00 92.94 173 GLU A CA 1
ATOM 1454 C C . GLU A 1 173 ? 6.484 11.217 17.408 1.00 92.94 173 GLU A C 1
ATOM 1456 O O . GLU A 1 173 ? 6.401 10.246 18.163 1.00 92.94 173 GLU A O 1
ATOM 1461 N N . LYS A 1 174 ? 5.402 11.937 17.085 1.00 96.12 174 LYS A N 1
ATOM 1462 C CA . LYS A 1 174 ? 4.083 11.694 17.690 1.00 96.12 174 LYS A CA 1
ATOM 1463 C C . LYS A 1 174 ? 3.407 10.422 17.202 1.00 96.12 174 LYS A C 1
ATOM 1465 O O . LYS A 1 174 ? 2.723 9.763 17.987 1.00 96.12 174 LYS A O 1
ATOM 1470 N N . LEU A 1 175 ? 3.613 10.043 15.948 1.00 95.88 175 LEU A N 1
ATOM 1471 C CA . LEU A 1 175 ? 3.133 8.767 15.418 1.00 95.88 175 LEU A CA 1
ATOM 1472 C C . LEU A 1 175 ? 3.902 7.592 16.039 1.00 95.88 175 LEU A C 1
ATOM 1474 O O . LEU A 1 175 ? 3.299 6.579 16.399 1.00 95.88 175 LEU A O 1
ATOM 1478 N N . TYR A 1 176 ? 5.201 7.754 16.296 1.00 95.44 176 TYR A N 1
ATOM 1479 C CA . TYR A 1 176 ? 5.987 6.765 17.032 1.00 95.44 176 TYR A CA 1
ATOM 1480 C C . TYR A 1 176 ? 5.536 6.630 18.500 1.00 95.44 176 TYR A C 1
ATOM 1482 O O . TYR A 1 176 ? 5.451 5.516 19.029 1.00 95.44 176 TYR A O 1
ATOM 1490 N N . ASP A 1 177 ? 5.163 7.731 19.159 1.00 96.19 177 ASP A N 1
ATOM 1491 C CA . ASP A 1 177 ? 4.519 7.697 20.480 1.00 96.19 177 ASP A CA 1
ATOM 1492 C C . ASP A 1 177 ? 3.164 6.971 20.437 1.00 96.19 177 ASP A C 1
ATOM 1494 O O . ASP A 1 177 ? 2.859 6.160 21.322 1.00 96.19 177 ASP A O 1
ATOM 1498 N N . LEU A 1 178 ? 2.344 7.224 19.409 1.00 96.94 178 LEU A N 1
ATOM 1499 C CA . LEU A 1 178 ? 1.076 6.521 19.197 1.00 96.94 178 LEU A CA 1
ATOM 1500 C C . LEU A 1 178 ? 1.313 5.012 19.076 1.00 96.94 178 LEU A C 1
ATOM 1502 O O . LEU A 1 178 ? 0.645 4.233 19.761 1.00 96.94 178 LEU A O 1
ATOM 1506 N N . TYR A 1 179 ? 2.300 4.602 18.279 1.00 97.31 179 TYR A N 1
ATOM 1507 C CA . TYR A 1 179 ? 2.715 3.210 18.146 1.00 97.31 179 TYR A CA 1
ATOM 1508 C C . TYR A 1 179 ? 3.153 2.607 19.488 1.00 97.31 179 TYR A C 1
ATOM 1510 O O . TYR A 1 179 ? 2.630 1.570 19.908 1.00 97.31 179 TYR A O 1
ATOM 1518 N N . ASN A 1 180 ? 4.074 3.257 20.206 1.00 97.31 180 ASN A N 1
ATOM 1519 C CA . ASN A 1 180 ? 4.619 2.732 21.460 1.00 97.31 180 ASN A CA 1
ATOM 1520 C C . ASN A 1 180 ? 3.557 2.543 22.542 1.00 97.31 180 ASN A C 1
ATOM 1522 O O . ASN A 1 180 ? 3.588 1.545 23.266 1.00 97.31 180 ASN A O 1
ATOM 1526 N N . ASN A 1 181 ? 2.596 3.459 22.619 1.00 96.75 181 ASN A N 1
ATOM 1527 C CA . ASN A 1 181 ? 1.496 3.384 23.575 1.00 96.75 181 ASN A CA 1
ATOM 1528 C C . ASN A 1 181 ? 0.418 2.361 23.176 1.00 96.75 181 ASN A C 1
ATOM 1530 O O . ASN A 1 181 ? -0.424 2.013 24.002 1.00 96.75 181 ASN A O 1
ATOM 1534 N N . ASN A 1 182 ? 0.444 1.854 21.938 1.00 96.31 182 ASN A N 1
ATOM 1535 C CA . ASN A 1 182 ? -0.562 0.946 21.384 1.00 96.31 182 ASN A CA 1
ATOM 1536 C C . ASN A 1 182 ? 0.081 -0.239 20.635 1.00 96.31 182 ASN A C 1
ATOM 1538 O O . ASN A 1 182 ? -0.427 -0.686 19.609 1.00 96.31 182 ASN A O 1
ATOM 1542 N N . ARG A 1 183 ? 1.186 -0.807 21.144 1.00 95.19 183 ARG A N 1
ATOM 1543 C CA . ARG A 1 183 ? 1.944 -1.883 20.460 1.00 95.19 183 ARG A CA 1
ATOM 1544 C C . ARG A 1 183 ? 1.135 -3.141 20.118 1.00 95.19 183 ARG A C 1
ATOM 1546 O O . ARG A 1 183 ? 1.535 -3.902 19.245 1.00 95.19 183 ARG A O 1
ATOM 1553 N N . SER A 1 184 ? 0.015 -3.410 20.796 1.00 96.56 184 SER A N 1
ATOM 1554 C CA . SER A 1 184 ? -0.879 -4.518 20.418 1.00 96.56 184 SER A CA 1
ATOM 1555 C C . SER A 1 184 ? -1.770 -4.207 19.213 1.00 96.56 184 SER A C 1
ATOM 1557 O O . SER A 1 184 ? -2.345 -5.133 18.632 1.00 96.56 184 SER A O 1
ATOM 1559 N N . GLU A 1 185 ? -1.910 -2.933 18.856 1.00 97.25 185 GLU A N 1
ATOM 1560 C CA . GLU A 1 185 ? -2.757 -2.457 17.768 1.00 97.25 185 GLU A CA 1
ATOM 1561 C C . GLU A 1 185 ? -2.060 -2.554 16.415 1.00 97.25 185 GLU A C 1
ATOM 1563 O O . GLU A 1 185 ? -2.690 -2.979 15.449 1.00 97.25 185 GLU A O 1
ATOM 1568 N N . PHE A 1 186 ? -0.765 -2.259 16.346 1.00 97.94 186 PHE A N 1
ATOM 1569 C CA . PHE A 1 186 ? -0.029 -2.109 15.089 1.00 97.94 186 PHE A CA 1
ATOM 1570 C C . PHE A 1 186 ? 0.945 -3.257 14.814 1.00 97.94 186 PHE A C 1
ATOM 1572 O O . PHE A 1 186 ? 1.474 -3.882 15.735 1.00 97.94 186 PHE A O 1
ATOM 1579 N N . LEU A 1 187 ? 1.166 -3.565 13.532 1.00 96.81 187 LEU A N 1
ATOM 1580 C CA . LEU A 1 187 ? 2.145 -4.576 13.108 1.00 96.81 187 LEU A CA 1
ATOM 1581 C C . LEU A 1 187 ? 3.577 -4.046 13.096 1.00 96.81 187 LEU A C 1
ATOM 1583 O O . LEU A 1 187 ? 4.509 -4.805 13.369 1.00 96.81 187 LEU A O 1
ATOM 1587 N N . THR A 1 188 ? 3.711 -2.772 12.756 1.00 96.81 188 THR A N 1
ATOM 1588 C CA . THR A 1 188 ? 4.940 -1.994 12.622 1.00 96.81 188 THR A CA 1
ATOM 1589 C C . THR A 1 188 ? 4.661 -0.590 13.155 1.00 96.81 188 THR A C 1
ATOM 1591 O O . THR A 1 188 ? 3.506 -0.215 13.356 1.00 96.81 188 THR A O 1
ATOM 1594 N N . ASP A 1 189 ? 5.708 0.176 13.421 1.00 96.25 189 ASP A N 1
ATOM 1595 C CA . ASP A 1 189 ? 5.604 1.618 13.648 1.00 96.25 189 ASP A CA 1
ATOM 1596 C C . ASP A 1 189 ? 5.062 2.347 12.414 1.00 96.25 189 ASP A C 1
ATOM 1598 O O . ASP A 1 189 ? 4.207 3.214 12.564 1.00 96.25 189 ASP A O 1
ATOM 1602 N N . TYR A 1 190 ? 5.451 1.914 11.212 1.00 95.25 190 TYR A N 1
ATOM 1603 C CA . TYR A 1 190 ? 4.926 2.442 9.949 1.00 95.25 190 TYR A CA 1
ATOM 1604 C C . TYR A 1 190 ? 3.395 2.318 9.831 1.00 95.25 190 TYR A C 1
ATOM 1606 O O . TYR A 1 190 ? 2.710 3.250 9.424 1.00 95.25 190 TYR A O 1
ATOM 1614 N N . ALA A 1 191 ? 2.814 1.211 10.307 1.00 97.75 191 ALA A N 1
ATOM 1615 C CA . ALA A 1 191 ? 1.361 1.040 10.364 1.00 97.75 191 ALA A CA 1
ATOM 1616 C C . ALA A 1 191 ? 0.642 2.069 11.263 1.00 97.75 191 ALA A C 1
ATOM 1618 O O . ALA A 1 191 ? -0.577 2.185 11.194 1.00 97.75 191 ALA A O 1
ATOM 1619 N N . ALA A 1 192 ? 1.343 2.788 12.145 1.00 97.19 192 ALA A N 1
ATOM 1620 C CA . ALA A 1 192 ? 0.737 3.847 12.949 1.00 97.19 192 ALA A CA 1
ATOM 1621 C C . ALA A 1 192 ? 0.674 5.196 12.217 1.00 97.19 192 ALA A C 1
ATOM 1623 O O . ALA A 1 192 ? -0.009 6.096 12.709 1.00 97.19 192 ALA A O 1
ATOM 1624 N N . GLU A 1 193 ? 1.346 5.344 11.068 1.00 95.75 193 GLU A N 1
ATOM 1625 C CA . GLU A 1 193 ? 1.376 6.604 10.322 1.00 95.75 193 GLU A CA 1
ATOM 1626 C C . GLU A 1 193 ? -0.000 7.012 9.812 1.00 95.75 193 GLU A C 1
ATOM 1628 O O . GLU A 1 193 ? -0.355 8.190 9.874 1.00 95.75 193 GLU A O 1
ATOM 1633 N N . SER A 1 194 ? -0.805 6.044 9.374 1.00 96.75 194 SER A N 1
ATOM 1634 C CA . SER A 1 194 ? -2.176 6.276 8.938 1.00 96.75 194 SER A CA 1
ATOM 1635 C C . SER A 1 194 ? -3.003 4.985 8.915 1.00 96.75 194 SER A C 1
ATOM 1637 O O . SER A 1 194 ? -2.449 3.880 8.851 1.00 96.75 194 SER A O 1
ATOM 1639 N N . PRO A 1 195 ? -4.344 5.079 8.933 1.00 97.56 195 PRO A N 1
ATOM 1640 C CA . PRO A 1 195 ? -5.190 3.917 8.693 1.00 97.56 195 PRO A CA 1
ATOM 1641 C C . PRO A 1 195 ? -4.987 3.279 7.307 1.00 97.56 195 PRO A C 1
ATOM 1643 O O . PRO A 1 195 ? -5.227 2.076 7.154 1.00 97.56 195 PRO A O 1
ATOM 1646 N N . GLU A 1 196 ? -4.541 4.050 6.309 1.00 98.06 196 GLU A N 1
ATOM 1647 C CA . GLU A 1 196 ? -4.145 3.571 4.983 1.00 98.06 196 GLU A CA 1
ATOM 1648 C C . GLU A 1 196 ? -2.904 2.686 5.055 1.00 98.06 196 GLU A C 1
ATOM 1650 O O . GLU A 1 196 ? -2.938 1.571 4.531 1.00 98.06 196 GLU A O 1
ATOM 1655 N N . GLU A 1 197 ? -1.849 3.126 5.742 1.00 98.06 197 GLU A N 1
ATOM 1656 C CA . GLU A 1 197 ? -0.646 2.311 5.917 1.00 98.06 197 GLU A CA 1
ATOM 1657 C C . GLU A 1 197 ? -0.948 1.064 6.744 1.00 98.06 197 GLU A C 1
ATOM 1659 O O . GLU A 1 197 ? -0.523 -0.033 6.395 1.00 98.06 197 GLU A O 1
ATOM 1664 N N . ASP A 1 198 ? -1.772 1.166 7.788 1.00 98.75 198 ASP A N 1
ATOM 1665 C CA . ASP A 1 198 ? -2.117 0.013 8.621 1.00 98.75 198 ASP A CA 1
ATOM 1666 C C . ASP A 1 198 ? -2.851 -1.094 7.857 1.00 98.75 198 ASP A C 1
ATOM 1668 O O . ASP A 1 198 ? -2.536 -2.283 8.009 1.00 98.75 198 ASP A O 1
ATOM 1672 N N . ILE A 1 199 ? -3.839 -0.743 7.019 1.00 98.88 199 ILE A N 1
ATOM 1673 C CA . ILE A 1 199 ? -4.523 -1.755 6.205 1.00 98.88 199 ILE A CA 1
ATOM 1674 C C . ILE A 1 199 ? -3.571 -2.351 5.166 1.00 98.88 199 ILE A C 1
ATOM 1676 O O . ILE A 1 199 ? -3.664 -3.550 4.887 1.00 98.88 199 ILE A O 1
ATOM 1680 N N . VAL A 1 200 ? -2.649 -1.560 4.615 1.00 98.81 200 VAL A N 1
ATOM 1681 C CA . VAL A 1 200 ? -1.691 -2.019 3.607 1.00 98.81 200 VAL A CA 1
ATOM 1682 C C . VAL A 1 200 ? -0.621 -2.920 4.226 1.00 98.81 200 VAL A C 1
ATOM 1684 O O . VAL A 1 200 ? -0.420 -4.031 3.736 1.00 98.81 200 VAL A O 1
ATOM 1687 N N . GLU A 1 201 ? -0.043 -2.552 5.364 1.00 98.69 201 GLU A N 1
ATOM 1688 C CA . GLU A 1 201 ? 0.868 -3.388 6.156 1.00 98.69 201 GLU A CA 1
ATOM 1689 C C . GLU A 1 201 ? 0.193 -4.705 6.564 1.00 98.69 201 GLU A C 1
ATOM 1691 O O . GLU A 1 201 ? 0.760 -5.803 6.460 1.00 98.69 201 GLU A O 1
ATOM 1696 N N . SER A 1 202 ? -1.078 -4.625 6.965 1.00 98.81 202 SER A N 1
ATOM 1697 C CA . SER A 1 202 ? -1.892 -5.792 7.297 1.00 98.81 202 SER A CA 1
ATOM 1698 C C . SER A 1 202 ? -2.154 -6.685 6.084 1.00 98.81 202 SER A C 1
ATOM 1700 O O . SER A 1 202 ? -2.115 -7.915 6.211 1.00 98.81 202 SER A O 1
ATOM 1702 N N . TRP A 1 203 ? -2.394 -6.101 4.907 1.00 98.88 203 TRP A N 1
ATOM 1703 C CA . TRP A 1 203 ? -2.530 -6.816 3.637 1.00 98.88 203 TRP A CA 1
ATOM 1704 C C . TRP A 1 203 ? -1.219 -7.504 3.245 1.00 98.88 203 TRP A C 1
ATOM 1706 O O . TRP A 1 203 ? -1.213 -8.701 2.938 1.00 98.88 203 TRP A O 1
ATOM 1716 N N . THR A 1 204 ? -0.096 -6.796 3.327 1.00 98.75 204 THR A N 1
ATOM 1717 C CA . THR A 1 204 ? 1.240 -7.323 3.038 1.00 98.75 204 THR A CA 1
ATOM 1718 C C . THR A 1 204 ? 1.555 -8.513 3.937 1.00 98.75 204 THR A C 1
ATOM 1720 O O . THR A 1 204 ? 1.927 -9.595 3.460 1.00 98.75 204 THR A O 1
ATOM 1723 N N . ALA A 1 205 ? 1.291 -8.385 5.239 1.00 98.62 205 ALA A N 1
ATOM 1724 C CA . ALA A 1 205 ? 1.422 -9.479 6.189 1.00 98.62 205 ALA A CA 1
ATOM 1725 C C . ALA A 1 205 ? 0.459 -10.640 5.883 1.00 98.62 205 ALA A C 1
ATOM 1727 O O . ALA A 1 205 ? 0.877 -11.799 5.937 1.00 98.62 205 ALA A O 1
ATOM 1728 N N . PHE A 1 206 ? -0.798 -10.370 5.518 1.00 98.81 206 PHE A N 1
ATOM 1729 C CA . PHE A 1 206 ? -1.756 -11.398 5.102 1.00 98.81 206 PHE A CA 1
ATOM 1730 C C . PHE A 1 206 ? -1.245 -12.198 3.903 1.00 98.81 206 PHE A C 1
ATOM 1732 O O . PHE A 1 206 ? -1.292 -13.432 3.926 1.00 98.81 206 PHE A O 1
ATOM 1739 N N . VAL A 1 207 ? -0.722 -11.532 2.874 1.00 98.62 207 VAL A N 1
ATOM 1740 C CA . VAL A 1 207 ? -0.217 -12.181 1.660 1.00 98.62 207 VAL A CA 1
ATOM 1741 C C . VAL A 1 207 ? 1.025 -13.016 1.959 1.00 98.62 207 VAL A C 1
ATOM 1743 O O . VAL A 1 207 ? 1.077 -14.199 1.597 1.00 98.62 207 VAL A O 1
ATOM 1746 N N . LEU A 1 208 ? 2.015 -12.436 2.637 1.00 97.81 208 LEU A N 1
ATOM 1747 C CA . LEU A 1 208 ? 3.342 -13.035 2.781 1.00 97.81 208 LEU A CA 1
ATOM 1748 C C . LEU A 1 208 ? 3.421 -14.035 3.941 1.00 97.81 208 LEU A C 1
ATOM 1750 O O . LEU A 1 208 ? 4.070 -15.078 3.818 1.00 97.81 208 LEU A O 1
ATOM 1754 N N . ARG A 1 209 ? 2.682 -13.819 5.031 1.00 97.00 209 ARG A N 1
ATOM 1755 C CA . ARG A 1 209 ? 2.734 -14.666 6.234 1.00 97.00 209 ARG A CA 1
ATOM 1756 C C . ARG A 1 209 ? 1.632 -15.733 6.245 1.00 97.00 209 ARG A C 1
ATOM 1758 O O . ARG A 1 209 ? 0.717 -15.769 5.415 1.00 97.00 209 ARG A O 1
ATOM 1765 N N . SER A 1 210 ? 1.759 -16.679 7.170 1.00 95.75 210 SER A N 1
ATOM 1766 C CA . SER A 1 210 ? 0.752 -17.720 7.415 1.00 95.75 210 SER A CA 1
ATOM 1767 C C . SER A 1 210 ? -0.428 -17.177 8.224 1.00 95.75 210 SER A C 1
ATOM 1769 O O . SER A 1 210 ? -0.275 -16.241 9.003 1.00 95.75 210 SER A O 1
ATOM 1771 N N . LYS A 1 211 ? -1.606 -17.806 8.083 1.00 96.50 211 LYS A N 1
ATOM 1772 C CA . LYS A 1 211 ? -2.784 -17.490 8.908 1.00 96.50 211 LYS A CA 1
ATOM 1773 C C . LYS A 1 211 ? -2.458 -17.630 10.393 1.00 96.50 211 LYS A C 1
ATOM 1775 O O . LYS A 1 211 ? -1.911 -18.652 10.815 1.00 96.50 211 LYS A O 1
ATOM 1780 N N . ILE A 1 212 ? -2.900 -16.670 11.198 1.00 96.94 212 ILE A N 1
ATOM 1781 C CA . ILE A 1 212 ? -2.719 -16.725 12.648 1.00 96.94 212 ILE A CA 1
ATOM 1782 C C . ILE A 1 212 ? -3.872 -17.520 13.253 1.00 96.94 212 ILE A C 1
ATOM 1784 O O . ILE A 1 212 ? -5.008 -17.054 13.295 1.00 96.94 212 ILE A O 1
ATOM 1788 N N . ARG A 1 213 ? -3.590 -18.744 13.716 1.00 95.94 213 ARG A N 1
ATOM 1789 C CA . ARG A 1 213 ? -4.616 -19.658 14.255 1.00 95.94 213 ARG A CA 1
ATOM 1790 C C . ARG A 1 213 ? -5.260 -19.162 15.554 1.00 95.94 213 ARG A C 1
ATOM 1792 O O . ARG A 1 213 ? -6.428 -19.443 15.784 1.00 95.94 213 ARG A O 1
ATOM 1799 N N . ARG A 1 214 ? -4.502 -18.461 16.402 1.00 95.69 214 ARG A N 1
ATOM 1800 C CA . ARG A 1 214 ? -4.950 -17.949 17.709 1.00 95.69 214 ARG A CA 1
ATOM 1801 C C . ARG A 1 214 ? -4.513 -16.485 17.868 1.00 95.69 214 ARG A C 1
ATOM 1803 O O . ARG A 1 214 ? -3.463 -16.243 18.462 1.00 95.69 214 ARG A O 1
ATOM 1810 N N . PRO A 1 215 ? -5.238 -15.518 17.276 1.00 95.75 215 PRO A N 1
ATOM 1811 C CA . PRO A 1 215 ? -4.847 -14.111 17.316 1.00 95.75 215 PRO A CA 1
ATOM 1812 C C . PRO A 1 215 ? -4.965 -13.555 18.741 1.00 95.75 215 PRO A C 1
ATOM 1814 O O . PRO A 1 215 ? -6.050 -13.542 19.315 1.00 95.75 215 PRO A O 1
ATOM 1817 N N . LYS A 1 216 ? -3.838 -13.111 19.311 1.00 96.50 216 LYS A N 1
ATOM 1818 C CA . LYS A 1 216 ? -3.757 -12.575 20.687 1.00 96.50 216 LYS A CA 1
ATOM 1819 C C . LYS A 1 216 ? -3.810 -11.047 20.788 1.00 96.50 216 LYS A C 1
ATOM 1821 O O . LYS A 1 216 ? -4.066 -10.528 21.862 1.00 96.50 216 LYS A O 1
ATOM 1826 N N . THR A 1 217 ? -3.540 -10.344 19.693 1.00 97.31 217 THR A N 1
ATOM 1827 C CA . THR A 1 217 ? -3.442 -8.876 19.633 1.00 97.31 217 THR A CA 1
ATOM 1828 C C . THR A 1 217 ? -4.345 -8.362 18.517 1.00 97.31 217 THR A C 1
ATOM 1830 O O . THR A 1 217 ? -4.752 -9.149 17.652 1.00 97.31 217 THR A O 1
ATOM 1833 N N . THR A 1 218 ? -4.674 -7.072 18.508 1.00 97.69 218 THR A N 1
ATOM 1834 C CA . THR A 1 218 ? -5.453 -6.487 17.410 1.00 97.69 218 THR A CA 1
ATOM 1835 C C . THR A 1 218 ? -4.672 -6.540 16.099 1.00 97.69 218 THR A C 1
ATOM 1837 O O . THR A 1 218 ? -5.235 -6.970 15.096 1.00 97.69 218 THR A O 1
ATOM 1840 N N . ALA A 1 219 ? -3.357 -6.309 16.122 1.00 97.38 219 ALA A N 1
ATOM 1841 C CA . ALA A 1 219 ? -2.471 -6.505 14.971 1.00 97.38 219 ALA A CA 1
ATOM 1842 C C . ALA A 1 219 ? -2.594 -7.917 14.351 1.00 97.38 219 ALA A C 1
ATOM 1844 O O . ALA A 1 219 ? -2.702 -8.084 13.135 1.00 97.38 219 ALA A O 1
ATOM 1845 N N . HIS A 1 220 ? -2.697 -8.969 15.175 1.00 97.81 220 HIS A N 1
ATOM 1846 C CA . HIS A 1 220 ? -2.950 -10.325 14.672 1.00 97.81 220 HIS A CA 1
ATOM 1847 C C . HIS A 1 220 ? -4.337 -10.491 14.032 1.00 97.81 220 HIS A C 1
ATOM 1849 O O . HIS A 1 220 ? -4.497 -11.272 13.089 1.00 97.81 220 HIS A O 1
ATOM 1855 N N . LYS A 1 221 ? -5.358 -9.803 14.558 1.00 98.38 221 LYS A N 1
ATOM 1856 C CA . LYS A 1 221 ? -6.710 -9.809 13.981 1.00 98.38 221 LYS A CA 1
ATOM 1857 C C . LYS A 1 221 ? -6.730 -9.076 12.639 1.00 98.38 221 LYS A C 1
ATOM 1859 O O . LYS A 1 221 ? -7.351 -9.594 11.714 1.00 98.38 221 LYS A O 1
ATOM 1864 N N . LYS A 1 222 ? -5.998 -7.964 12.508 1.00 98.56 222 LYS A N 1
ATOM 1865 C CA . LYS A 1 222 ? -5.839 -7.199 11.262 1.00 98.56 222 LYS A CA 1
ATOM 1866 C C . LYS A 1 222 ? -5.248 -8.051 10.131 1.00 98.56 222 LYS A C 1
ATOM 1868 O O . LYS A 1 222 ? -5.815 -8.085 9.048 1.00 98.56 222 LYS A O 1
ATOM 1873 N N . ILE A 1 223 ? -4.234 -8.883 10.399 1.00 98.44 223 ILE A N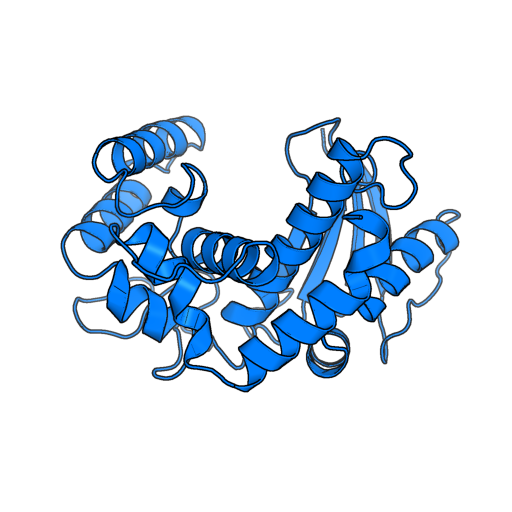 1
ATOM 1874 C CA . ILE A 1 223 ? -3.727 -9.865 9.408 1.00 98.44 223 ILE A CA 1
ATOM 1875 C C . ILE A 1 223 ? -4.836 -10.818 8.935 1.00 98.44 223 ILE A C 1
ATOM 1877 O O . ILE A 1 223 ? -4.927 -11.175 7.761 1.00 98.44 223 ILE A O 1
ATOM 1881 N N . ASN A 1 224 ? -5.686 -11.278 9.854 1.00 98.50 224 ASN A N 1
ATOM 1882 C CA . ASN A 1 224 ? -6.744 -12.227 9.528 1.00 98.50 224 ASN A CA 1
ATOM 1883 C C . ASN A 1 224 ? -7.993 -11.573 8.907 1.00 98.50 224 ASN A C 1
ATOM 1885 O O . ASN A 1 224 ? -8.841 -12.307 8.396 1.00 98.50 224 ASN A O 1
ATOM 1889 N N . PHE A 1 225 ? -8.107 -10.240 8.929 1.00 98.75 225 PHE A N 1
ATOM 1890 C CA . PHE A 1 225 ? -9.252 -9.477 8.420 1.00 98.75 225 PHE A CA 1
ATOM 1891 C C . PHE A 1 225 ? -9.621 -9.883 6.992 1.00 98.75 225 PHE A C 1
ATOM 1893 O O . PHE A 1 225 ? -10.792 -10.097 6.694 1.00 98.75 225 PHE A O 1
ATOM 1900 N N . PHE A 1 226 ? -8.632 -10.084 6.124 1.00 98.75 226 PHE A N 1
ATOM 1901 C CA . PHE A 1 226 ? -8.862 -10.334 4.702 1.00 98.75 226 PHE A CA 1
ATOM 1902 C C . PHE A 1 226 ? -9.464 -11.713 4.385 1.00 98.75 226 PHE A C 1
ATOM 1904 O O . PHE A 1 226 ? -9.990 -11.910 3.293 1.00 98.75 226 PHE A O 1
ATOM 1911 N N . TYR A 1 227 ? -9.452 -12.672 5.324 1.00 98.56 227 TYR A N 1
ATOM 1912 C CA . TYR A 1 227 ? -10.036 -14.005 5.096 1.00 98.56 227 TYR A CA 1
ATOM 1913 C C . TYR A 1 227 ? -11.558 -13.996 4.911 1.00 98.56 227 TYR A C 1
ATOM 1915 O O . TYR A 1 227 ? -12.103 -14.997 4.452 1.00 98.56 227 TYR A O 1
ATOM 1923 N N . GLN A 1 228 ? -12.238 -12.907 5.274 1.00 98.19 228 GLN A N 1
ATOM 1924 C CA . GLN A 1 228 ? -13.683 -12.765 5.075 1.00 98.19 228 GLN A CA 1
ATOM 1925 C C . GLN A 1 228 ? -14.067 -12.408 3.627 1.00 98.19 228 GLN A C 1
ATOM 1927 O O . GLN A 1 228 ? -15.247 -12.452 3.297 1.00 98.19 228 GLN A O 1
ATOM 1932 N N . PHE A 1 229 ? -13.090 -12.074 2.777 1.00 98.56 229 PHE A N 1
ATOM 1933 C CA . PHE A 1 229 ? -13.286 -11.670 1.385 1.00 98.56 229 PHE A CA 1
ATOM 1934 C C . PHE A 1 229 ? -12.730 -12.761 0.449 1.00 98.56 229 PHE A C 1
ATOM 1936 O O . PHE A 1 229 ? -11.505 -12.871 0.298 1.00 98.56 229 PHE A O 1
ATOM 1943 N N . PRO A 1 230 ? -13.581 -13.621 -0.147 1.00 98.56 230 PRO A N 1
ATOM 1944 C CA . PRO A 1 230 ? -13.136 -14.743 -0.980 1.00 98.56 230 PRO A CA 1
ATOM 1945 C C . PRO A 1 230 ? -12.190 -14.341 -2.122 1.00 98.56 230 PRO A C 1
ATOM 1947 O O . PRO A 1 230 ? -11.205 -15.030 -2.396 1.00 98.56 230 PRO A O 1
ATOM 1950 N N . GLU A 1 231 ? -12.446 -13.199 -2.750 1.00 98.44 231 GLU A N 1
ATOM 1951 C CA . GLU A 1 231 ? -11.635 -12.594 -3.801 1.00 98.44 231 GLU A CA 1
ATOM 1952 C C . GLU A 1 231 ? -10.219 -12.251 -3.318 1.00 98.44 231 GLU A C 1
ATOM 1954 O O . GLU A 1 231 ? -9.243 -12.536 -4.012 1.00 98.44 231 GLU A O 1
ATOM 1959 N N . LEU A 1 232 ? -10.066 -11.747 -2.091 1.00 98.75 232 LEU A N 1
ATOM 1960 C CA . LEU A 1 232 ? -8.755 -11.412 -1.529 1.00 98.75 232 LEU A CA 1
ATOM 1961 C C . LEU A 1 232 ? -7.973 -12.667 -1.128 1.00 98.75 232 LEU A C 1
ATOM 1963 O O . LEU A 1 232 ? -6.748 -12.716 -1.267 1.00 98.75 232 LEU A O 1
ATOM 1967 N N . VAL A 1 233 ? -8.667 -13.728 -0.706 1.00 98.75 233 VAL A N 1
ATOM 1968 C CA . VAL A 1 233 ? -8.060 -15.053 -0.503 1.00 98.75 233 VAL A CA 1
ATOM 1969 C C . VAL A 1 233 ? -7.553 -15.629 -1.831 1.00 98.75 233 VAL A C 1
ATOM 1971 O O . VAL A 1 233 ? -6.452 -16.193 -1.874 1.00 98.75 233 VAL A O 1
ATOM 1974 N N . ALA A 1 234 ? -8.307 -15.456 -2.921 1.00 98.69 234 ALA A N 1
ATOM 1975 C CA . ALA A 1 234 ? -7.877 -15.854 -4.260 1.00 98.69 234 ALA A CA 1
ATOM 1976 C C . ALA A 1 234 ? -6.650 -15.050 -4.723 1.00 98.69 234 ALA A C 1
ATOM 1978 O O . ALA A 1 234 ? -5.663 -15.648 -5.166 1.00 98.69 234 ALA A O 1
ATOM 1979 N N . TYR A 1 235 ? -6.649 -13.726 -4.531 1.00 98.69 235 TYR A N 1
ATOM 1980 C CA . TYR A 1 235 ? -5.495 -12.871 -4.824 1.00 98.69 235 TYR A CA 1
ATOM 1981 C C . TYR A 1 235 ? -4.260 -13.288 -4.035 1.00 98.69 235 TYR A C 1
ATOM 1983 O O . TYR A 1 235 ? -3.199 -13.470 -4.626 1.00 98.69 235 TYR A O 1
ATOM 1991 N N . ARG A 1 236 ? -4.388 -13.552 -2.730 1.00 98.62 236 ARG A N 1
ATOM 1992 C CA . ARG A 1 236 ? -3.284 -14.073 -1.912 1.00 98.62 236 ARG A CA 1
ATOM 1993 C C . ARG A 1 236 ? -2.699 -15.362 -2.484 1.00 98.62 236 ARG A C 1
ATOM 1995 O O . ARG A 1 236 ? -1.478 -15.492 -2.558 1.00 98.62 236 ARG A O 1
ATOM 2002 N N . LYS A 1 237 ? -3.539 -16.333 -2.863 1.00 98.50 237 LYS A N 1
ATOM 2003 C CA . LYS A 1 237 ? -3.073 -17.606 -3.441 1.00 98.50 237 LYS A CA 1
ATOM 2004 C C . LYS A 1 237 ? -2.274 -17.360 -4.721 1.00 98.50 237 LYS A C 1
ATOM 2006 O O . LYS A 1 237 ? -1.177 -17.896 -4.862 1.00 98.50 237 LYS A O 1
ATOM 2011 N N . MET A 1 238 ? -2.814 -16.536 -5.613 1.00 98.56 238 MET A N 1
ATOM 2012 C CA . MET A 1 238 ? -2.194 -16.195 -6.889 1.00 98.56 238 MET A CA 1
ATOM 2013 C C . MET A 1 238 ? -0.868 -15.443 -6.700 1.00 98.56 238 MET A C 1
ATOM 2015 O O . MET A 1 238 ? 0.147 -15.864 -7.249 1.00 98.56 238 MET A O 1
ATOM 2019 N N . ILE A 1 239 ? -0.838 -14.394 -5.869 1.00 98.62 239 ILE A N 1
ATOM 2020 C CA . ILE A 1 239 ? 0.378 -13.612 -5.596 1.00 98.62 239 ILE A CA 1
ATOM 2021 C C . ILE A 1 239 ? 1.474 -14.526 -5.041 1.00 98.62 239 ILE A C 1
ATOM 2023 O O . ILE A 1 239 ? 2.575 -14.545 -5.578 1.00 98.62 239 ILE A O 1
ATOM 2027 N N . ARG A 1 240 ? 1.170 -15.368 -4.042 1.00 98.12 240 ARG A N 1
ATOM 2028 C CA . ARG A 1 240 ? 2.149 -16.316 -3.473 1.00 98.12 240 ARG A CA 1
ATOM 2029 C C . ARG A 1 240 ? 2.676 -17.318 -4.499 1.00 98.12 240 ARG A C 1
ATOM 2031 O O . ARG A 1 240 ? 3.849 -17.680 -4.455 1.00 98.12 240 ARG A O 1
ATOM 2038 N N . GLN A 1 241 ? 1.829 -17.783 -5.416 1.00 98.12 241 GLN A N 1
ATOM 2039 C CA . GLN A 1 241 ? 2.269 -18.644 -6.514 1.00 98.12 241 GLN A CA 1
ATOM 2040 C C . GLN A 1 241 ? 3.232 -17.892 -7.442 1.00 98.12 241 GLN A C 1
ATOM 2042 O O . GLN A 1 241 ? 4.282 -18.423 -7.803 1.00 98.12 241 GLN A O 1
ATOM 2047 N N . ASN A 1 242 ? 2.915 -16.640 -7.770 1.00 97.94 242 ASN A N 1
ATOM 2048 C CA . ASN A 1 242 ? 3.701 -15.813 -8.679 1.00 97.94 242 ASN A CA 1
ATOM 2049 C C . ASN A 1 242 ? 5.018 -15.312 -8.073 1.00 97.94 242 ASN A C 1
ATOM 2051 O O . ASN A 1 242 ? 5.959 -15.043 -8.828 1.00 97.94 242 ASN A O 1
ATOM 2055 N N . THR A 1 243 ? 5.108 -15.209 -6.746 1.00 97.38 243 THR A N 1
ATOM 2056 C CA . THR A 1 243 ? 6.311 -14.760 -6.031 1.00 97.38 243 THR A CA 1
ATOM 2057 C C . THR A 1 243 ? 7.173 -15.897 -5.492 1.00 97.38 243 THR A C 1
ATOM 2059 O O . THR A 1 243 ? 8.267 -15.641 -4.994 1.00 97.38 243 THR A O 1
ATOM 2062 N N . ARG A 1 244 ? 6.747 -17.161 -5.652 1.00 95.62 244 ARG A N 1
ATOM 2063 C CA . ARG A 1 244 ? 7.464 -18.342 -5.139 1.00 95.62 244 ARG A CA 1
ATOM 2064 C C . ARG A 1 244 ? 8.949 -18.353 -5.509 1.00 95.62 244 ARG A C 1
ATOM 2066 O O . ARG A 1 244 ? 9.756 -18.649 -4.643 1.00 95.62 244 ARG A O 1
ATOM 2073 N N . LYS A 1 245 ? 9.292 -17.979 -6.750 1.00 93.00 245 LYS A N 1
ATOM 2074 C CA . LYS A 1 245 ? 10.677 -17.955 -7.267 1.00 93.00 245 LYS A CA 1
ATOM 2075 C C . LYS A 1 245 ? 11.607 -16.937 -6.584 1.00 93.00 245 LYS A C 1
ATOM 2077 O O . LYS A 1 245 ? 12.803 -16.964 -6.839 1.00 93.00 245 LYS A O 1
ATOM 2082 N N . TYR A 1 246 ? 11.062 -16.011 -5.795 1.00 93.56 246 TYR A N 1
ATOM 2083 C CA . TYR A 1 246 ? 11.827 -14.969 -5.099 1.00 93.56 246 TYR A CA 1
ATOM 2084 C C . TYR A 1 246 ? 11.970 -15.235 -3.600 1.00 93.56 246 TYR A C 1
ATOM 2086 O O . TYR A 1 246 ? 12.916 -14.760 -2.980 1.00 93.56 246 TYR A O 1
ATOM 2094 N N . LEU A 1 247 ? 11.017 -15.969 -3.019 1.00 89.56 247 LEU A N 1
ATOM 2095 C CA . LEU A 1 247 ? 10.923 -16.197 -1.575 1.00 89.56 247 LEU A CA 1
ATOM 2096 C C . LEU A 1 247 ? 11.430 -17.590 -1.156 1.00 89.56 247 LEU A C 1
ATOM 2098 O O . LEU A 1 247 ? 11.630 -17.842 0.033 1.00 89.56 247 LEU A O 1
ATOM 2102 N N . HIS A 1 248 ? 11.638 -18.496 -2.118 1.00 78.50 248 HIS A N 1
ATOM 2103 C CA . HIS A 1 248 ? 12.078 -19.880 -1.916 1.00 78.50 248 HIS A CA 1
ATOM 2104 C C . HIS A 1 248 ? 13.085 -20.288 -2.989 1.00 78.50 248 HIS A C 1
ATOM 2106 O O . HIS A 1 248 ? 14.086 -20.934 -2.606 1.00 78.50 248 HIS A O 1
#

Sequence (248 aa):
MDKRVGVWQIRNGELIKNRSNKNDLANDYWKEFYRIFPQELTTRFVRRIVLMTDGVDEKTGALVSLNSRNDKWQLEIDVKDVNLKSRDKKRLHESIYTMVHEFGHLLTLNKTQIRPTKKQEQQEGELYLTLEGEAYKDSYINKFVNLFWKGNLLTRWDTIQKEYCFTEANCVEKLYDLYNNNRSEFLTDYAAESPEEDIVESWTAFVLRSKIRRPKTTAHKKINFFYQFPELVAYRKMIRQNTRKYLH

Secondary structure (DSSP, 8-state):
--EEEEEEEEETTEEE--S-TTHHHHHHHHHHHHHHS-HHHHHHHEEEEEEEE-SSSS--EEEEESSTTS-SEEEEEETTT--TT-S-HHHHHHHHHHHHHHHHHHHHHSTTTEE------PPTTSPPEETTEEEPTTSHHHHHHHHHTTTHHHHHHHHHHHHTTTSHHHHHHHHHHHHHHTTTT-SSSGGGS-HHHHHHHHHHHHHHSPP-SS--SHHHHHHHHGGG-HHHHHHHHHHHHHHHHHH-

Mean predicted aligned error: 3.39 Å